Protein AF-A0A538IGM6-F1 (afdb_monomer_lite)

Foldseek 3Di:
DPPPVVLVVQQADAPPLLVVLLVVLQVLLVVLLVCLQVPDFDDQLAPFAADALQNLLQQLLCQLLPFDQAAPDVRTATLTLLLLSLLCCQNRYTSVSSLSSNLNNNVVNCVVVCPPSVRYVSVVSNCNRLSSSLSSQLNCQLVVPDDRPDDLVVSLVSSLVSQLSSQLSSLVSVLVSVCSRVVDRPPPCSVVSSVVNSVSSSVSNVLSSVQSVCSRPPNVCNVVVCVVVVVCVVVVVVVRVVVVVVVVVVVVVVVVVVVPPDDDPQVVVQVVQVVVCVVVVHQKGKDWADDPDPPDAIFIWIDHPVHTDTRDGDPPDDVVVVVD

Sequence (324 aa):
MRPLGAAVREAVHGPRRVWVFNGALALTCSLVWAFDIGTFGSPTFVHGPHLQWWALAAAFYIAEVFVVHLQFRKEAHSLSLTELGLTFGLLLAAPAGLLIGQLAGTLVALVVNRRRSQRQLVKLAFNVAELPLCSGIALLIFRSLAAPGDSPPHIWALVLFACAVAHVVGIMLVSAVIAIAEERFHAPQLLRTLVTSTVGALATASLGLAVVELLEIRPAAVILLVVPVVACAFFFRGYMEQREQREHVEFLYESMRATQGVPEFGLAVGQLLVAARRLLRAEYAEILLLPASDDDGPLRSVSGAEGELLMHPEERFAPEEAAA

Secondary structure (DSSP, 8-state):
---HHHHHHHHH-S-HHHHHHHHHHHHHHHHHHHHHHHH-----SSSSPPPPHHHHHHHHHHHHHT-EEEE-SSSEEEE-SHHHHHHHHHHHS-HHHHHHHHHHHHHHHHHHTTTSSTT-HHHHHHHHHHHHHHHHHHHHHHHHH--TT--HHHHHHHHHHHHHHHHHHHHHHHHHHHHHHHS----TTHHHHHHHHHHHHHHHHHHHHHHHHHHHH-GGGHHHHHHHHHHHHHHHHHHHHHHHHHHHHHHHHHHHHHHHS---HHHHHHHHHHHHHHHHT-S-EEEEE--SSTTS--EEEEESSS-EEEEEE-TT--GGGGG-

Structure (mmCIF, N/CA/C/O backbone):
data_AF-A0A538IGM6-F1
#
_entry.id   AF-A0A538IGM6-F1
#
loop_
_atom_site.group_PDB
_atom_site.id
_atom_site.type_symbol
_atom_site.label_atom_id
_atom_site.label_alt_id
_atom_site.label_comp_id
_atom_site.label_asym_id
_atom_site.label_entity_id
_atom_site.label_seq_id
_atom_site.pdbx_PDB_ins_code
_atom_site.Cartn_x
_atom_site.Cartn_y
_atom_site.Cartn_z
_atom_site.occupancy
_atom_site.B_iso_or_equiv
_atom_site.auth_seq_id
_atom_site.auth_comp_id
_atom_site.auth_asym_id
_atom_site.auth_atom_id
_atom_site.pdbx_PDB_model_num
ATOM 1 N N . MET A 1 1 ? -37.680 -4.802 3.243 1.00 45.09 1 MET A N 1
ATOM 2 C CA . MET A 1 1 ? -36.678 -4.229 2.317 1.00 45.09 1 MET A CA 1
ATOM 3 C C . MET A 1 1 ? -36.415 -2.788 2.738 1.00 45.09 1 MET A C 1
ATOM 5 O O . MET A 1 1 ? -37.326 -1.980 2.643 1.00 45.09 1 MET A O 1
ATOM 9 N N . ARG A 1 2 ? -35.237 -2.468 3.299 1.00 43.59 2 ARG A N 1
ATOM 10 C CA . ARG A 1 2 ? -34.878 -1.066 3.595 1.00 43.59 2 ARG A CA 1
ATOM 11 C C . ARG A 1 2 ? -34.728 -0.320 2.259 1.00 43.59 2 ARG A C 1
ATOM 13 O O . ARG A 1 2 ? -34.115 -0.891 1.357 1.00 43.59 2 ARG A O 1
ATOM 20 N N . PRO A 1 3 ? -35.267 0.901 2.097 1.00 47.47 3 PRO A N 1
ATOM 21 C CA . PRO A 1 3 ? -35.124 1.636 0.847 1.00 47.47 3 PRO A CA 1
ATOM 22 C C . PRO A 1 3 ? -33.633 1.876 0.586 1.00 47.47 3 PRO A C 1
ATOM 24 O O . PRO A 1 3 ? -32.924 2.365 1.466 1.00 47.47 3 PRO A O 1
ATOM 27 N N . LEU A 1 4 ? -33.159 1.521 -0.613 1.00 50.12 4 LEU A N 1
ATOM 28 C CA . LEU A 1 4 ? -31.758 1.654 -1.048 1.00 50.12 4 LEU A CA 1
ATOM 29 C C . LEU A 1 4 ? -31.161 3.037 -0.714 1.00 50.12 4 LEU A C 1
ATOM 31 O O . LEU A 1 4 ? -29.995 3.129 -0.345 1.00 50.12 4 LEU A O 1
ATOM 35 N N . GLY A 1 5 ? -31.975 4.099 -0.730 1.00 45.62 5 GLY A N 1
ATOM 36 C CA . GLY A 1 5 ? -31.557 5.455 -0.360 1.00 45.62 5 GLY A CA 1
ATOM 37 C C . GLY A 1 5 ? -31.171 5.656 1.114 1.00 45.62 5 GLY A C 1
ATOM 38 O O . GLY A 1 5 ? -30.294 6.467 1.397 1.00 45.62 5 GLY A O 1
ATOM 39 N N . ALA A 1 6 ? -31.760 4.918 2.062 1.00 47.09 6 ALA A N 1
ATOM 40 C CA . ALA A 1 6 ? -31.415 5.032 3.485 1.00 47.09 6 ALA A CA 1
ATOM 41 C C . ALA A 1 6 ? -30.076 4.348 3.805 1.00 47.09 6 ALA A C 1
ATOM 43 O O . ALA A 1 6 ? -29.269 4.898 4.548 1.00 47.09 6 ALA A O 1
ATOM 44 N N . ALA A 1 7 ? -29.809 3.200 3.174 1.00 48.22 7 ALA A N 1
ATOM 45 C CA . ALA A 1 7 ? -28.534 2.492 3.298 1.00 48.22 7 ALA A CA 1
ATOM 46 C C . ALA A 1 7 ? -27.374 3.275 2.657 1.00 48.22 7 ALA A C 1
ATOM 48 O O . ALA A 1 7 ? -26.271 3.291 3.195 1.00 48.22 7 ALA A O 1
ATOM 49 N N . VAL A 1 8 ? -27.631 3.971 1.541 1.00 49.72 8 VAL A N 1
ATOM 50 C CA . VAL A 1 8 ? -26.653 4.877 0.919 1.00 49.72 8 VAL A CA 1
ATOM 51 C C . VAL A 1 8 ? -26.402 6.103 1.800 1.00 49.72 8 VAL A C 1
ATOM 53 O O . VAL A 1 8 ? -25.247 6.461 2.000 1.00 49.72 8 VAL A O 1
ATOM 56 N N . ARG A 1 9 ? -27.437 6.718 2.393 1.00 50.53 9 ARG A N 1
ATOM 57 C CA . ARG A 1 9 ? -27.251 7.851 3.321 1.00 50.53 9 ARG A CA 1
ATOM 58 C C . ARG A 1 9 ? -26.458 7.451 4.569 1.00 50.53 9 ARG A C 1
ATOM 60 O O . ARG A 1 9 ? -25.499 8.144 4.887 1.00 50.53 9 ARG A O 1
ATOM 67 N N . GLU A 1 10 ? -26.770 6.318 5.210 1.00 50.34 10 GLU A N 1
ATOM 68 C CA . GLU A 1 10 ? -25.966 5.752 6.315 1.00 50.34 10 GLU A CA 1
ATOM 69 C C . GLU A 1 10 ? -24.509 5.498 5.901 1.00 50.34 10 GLU A C 1
ATOM 71 O O . GLU A 1 10 ? -23.599 5.799 6.667 1.00 50.34 10 GLU A O 1
ATOM 76 N N . ALA A 1 11 ? -24.269 5.008 4.680 1.00 52.59 11 ALA A N 1
ATOM 77 C CA . ALA A 1 11 ? -22.921 4.723 4.192 1.00 52.59 11 ALA A CA 1
ATOM 78 C C . ALA A 1 11 ? -22.080 5.978 3.879 1.00 52.59 11 ALA A C 1
ATOM 80 O O . ALA A 1 11 ? -20.848 5.899 3.855 1.00 52.59 11 ALA A O 1
ATOM 81 N N . VAL A 1 12 ? -22.734 7.120 3.631 1.00 57.44 12 VAL A N 1
ATOM 82 C CA . VAL A 1 12 ? -22.117 8.434 3.358 1.00 57.44 12 VAL A CA 1
ATOM 83 C C . VAL A 1 12 ? -21.873 9.244 4.642 1.00 57.44 12 VAL A C 1
ATOM 85 O O . VAL A 1 12 ? -21.091 10.199 4.614 1.00 57.44 12 VAL A O 1
ATOM 88 N N . HIS A 1 13 ? -22.486 8.873 5.775 1.00 56.62 13 HIS A N 1
ATOM 89 C CA . HIS A 1 13 ? -22.352 9.582 7.052 1.00 56.62 13 HIS A CA 1
ATOM 90 C C . HIS A 1 13 ? -20.937 9.444 7.650 1.00 56.62 13 HIS A C 1
ATOM 92 O O . HIS A 1 13 ? -20.673 8.635 8.533 1.00 56.62 13 HIS A O 1
ATOM 98 N N . GLY A 1 14 ? -20.022 10.285 7.171 1.00 64.19 14 GLY A N 1
ATOM 99 C CA . GLY A 1 14 ? -18.800 10.690 7.859 1.00 64.19 14 GLY A CA 1
ATOM 100 C C . GLY A 1 14 ? -18.839 12.190 8.154 1.00 64.19 14 GLY A C 1
ATOM 101 O O . GLY A 1 14 ? -19.530 12.931 7.444 1.00 64.19 14 GLY A O 1
ATOM 102 N N . PRO A 1 15 ? -18.108 12.675 9.173 1.00 78.12 15 PRO A N 1
ATOM 103 C CA . PRO A 1 15 ? -17.983 14.105 9.430 1.00 78.12 15 PRO A CA 1
ATOM 104 C C . PRO A 1 15 ? 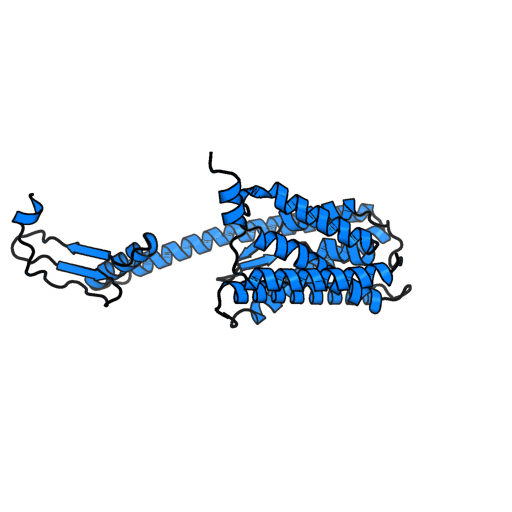-17.525 14.843 8.165 1.00 78.12 15 PRO A C 1
ATOM 106 O O . PRO A 1 15 ? -16.622 14.380 7.466 1.00 78.12 15 PRO A O 1
ATOM 109 N N . ARG A 1 16 ? -18.095 16.023 7.874 1.00 85.56 16 ARG A N 1
ATOM 110 C CA . ARG A 1 16 ? -17.722 16.844 6.698 1.00 85.56 16 ARG A CA 1
ATOM 111 C C . ARG A 1 16 ? -16.206 17.072 6.598 1.00 85.56 16 ARG A C 1
ATOM 113 O O . ARG A 1 16 ? -15.668 17.125 5.498 1.00 85.56 16 ARG A O 1
ATOM 120 N N . ARG A 1 17 ? -15.518 17.164 7.741 1.00 86.75 17 ARG A N 1
ATOM 121 C CA . ARG A 1 17 ? -14.057 17.315 7.831 1.00 86.75 17 ARG A CA 1
ATOM 122 C C . ARG A 1 17 ? -13.297 16.136 7.216 1.00 86.75 17 ARG A C 1
ATOM 124 O O . ARG A 1 17 ? -12.331 16.364 6.499 1.00 86.75 17 ARG A O 1
ATOM 131 N N . VAL A 1 18 ? -13.768 14.904 7.422 1.00 87.75 18 VAL A N 1
ATOM 132 C CA . VAL A 1 18 ? -13.151 13.695 6.850 1.00 87.75 18 VAL A CA 1
ATOM 133 C C . VAL A 1 18 ? -13.306 13.680 5.328 1.00 87.75 18 VAL A C 1
ATOM 135 O O . VAL A 1 18 ? -12.367 13.353 4.614 1.00 87.75 18 VAL A O 1
ATOM 138 N N . TRP A 1 19 ? -14.455 14.118 4.807 1.00 90.12 19 TRP A N 1
ATOM 139 C CA . TRP A 1 19 ? -14.652 14.254 3.360 1.00 90.12 19 TRP A CA 1
ATOM 140 C C . TRP A 1 19 ? -13.753 15.322 2.729 1.00 90.12 19 TRP A C 1
ATOM 142 O O . TRP A 1 19 ? -13.202 15.088 1.658 1.00 90.12 19 TRP A O 1
ATOM 152 N N . VAL A 1 20 ? -13.574 16.472 3.389 1.00 92.44 20 VAL A N 1
ATOM 153 C CA . VAL A 1 20 ? -12.635 17.512 2.931 1.00 92.44 20 VAL A CA 1
ATOM 154 C C . VAL A 1 20 ? -11.202 16.980 2.929 1.00 92.44 20 VAL A C 1
ATOM 156 O O . VAL A 1 20 ? -10.488 17.173 1.948 1.00 92.44 20 VAL A O 1
ATOM 159 N N . PHE A 1 21 ? -10.805 16.266 3.985 1.00 92.62 21 PHE A N 1
ATOM 160 C CA . PHE A 1 21 ? -9.494 15.628 4.070 1.00 92.62 21 PHE A CA 1
ATOM 161 C C . PHE A 1 21 ? -9.284 14.602 2.947 1.00 92.62 21 PHE A C 1
ATOM 163 O O . PHE A 1 21 ? -8.298 14.693 2.224 1.00 92.62 21 PHE A O 1
ATOM 170 N N . ASN A 1 22 ? -10.243 13.699 2.719 1.00 92.88 22 ASN A N 1
ATOM 171 C CA . ASN A 1 22 ? -10.188 12.732 1.619 1.00 92.88 22 ASN A CA 1
ATOM 172 C C . ASN A 1 22 ? -10.143 13.416 0.243 1.00 92.88 22 ASN A C 1
ATOM 174 O O . ASN A 1 22 ? -9.446 12.946 -0.651 1.00 92.88 22 ASN A O 1
ATOM 178 N N . GLY A 1 23 ? -10.864 14.528 0.064 1.00 94.56 23 GLY A N 1
ATOM 179 C CA . GLY A 1 23 ? -10.833 15.313 -1.171 1.00 94.56 23 GLY A CA 1
ATOM 180 C C . GLY A 1 23 ? -9.463 15.945 -1.428 1.00 94.56 23 GLY A C 1
ATOM 181 O O . GLY A 1 23 ? -8.940 15.842 -2.536 1.00 94.56 23 GLY A O 1
ATOM 182 N N . ALA A 1 24 ? -8.852 16.538 -0.400 1.00 95.69 24 ALA A N 1
ATOM 183 C CA . ALA A 1 24 ? -7.487 17.055 -0.481 1.00 95.69 24 ALA A CA 1
ATOM 184 C C . ALA A 1 24 ? -6.477 15.930 -0.758 1.00 95.69 24 ALA A C 1
ATOM 186 O O . ALA A 1 24 ? -5.591 16.087 -1.593 1.00 95.69 24 ALA A O 1
ATOM 187 N N . LEU A 1 25 ? -6.654 14.773 -0.117 1.00 96.12 25 LEU A N 1
ATOM 188 C CA . LEU A 1 25 ? -5.812 13.598 -0.316 1.00 96.12 25 LEU A CA 1
ATOM 189 C C . LEU A 1 25 ? -5.886 13.077 -1.755 1.00 96.12 25 LEU A C 1
ATOM 191 O O . LEU A 1 25 ? -4.855 12.837 -2.378 1.00 96.12 25 LEU A O 1
ATOM 195 N N . ALA A 1 26 ? -7.097 12.960 -2.302 1.00 96.31 26 ALA A N 1
ATOM 196 C CA . ALA A 1 26 ? -7.329 12.537 -3.679 1.00 96.31 26 ALA A CA 1
ATOM 197 C C . ALA A 1 26 ? -6.754 13.535 -4.696 1.00 96.31 26 ALA A C 1
ATOM 199 O O . ALA A 1 26 ? -6.210 13.121 -5.722 1.00 96.31 26 ALA A O 1
ATOM 200 N N . LEU A 1 27 ? -6.825 14.840 -4.408 1.00 97.62 27 LEU A N 1
ATOM 201 C CA . LEU A 1 27 ? -6.203 15.868 -5.242 1.00 97.62 27 LEU A CA 1
ATOM 202 C C . LEU A 1 27 ? -4.677 15.724 -5.248 1.00 97.62 27 LEU A C 1
ATOM 204 O O . LEU A 1 27 ? -4.085 15.655 -6.321 1.00 97.62 27 LEU A O 1
ATOM 208 N N . THR A 1 28 ? -4.046 15.613 -4.076 1.00 97.62 28 THR A N 1
ATOM 209 C CA . THR A 1 28 ? -2.594 15.401 -3.964 1.00 97.62 28 THR A CA 1
ATOM 210 C C . THR A 1 28 ? -2.168 14.118 -4.672 1.00 97.62 28 THR A C 1
ATOM 212 O O . THR A 1 28 ? -1.218 14.137 -5.447 1.00 97.62 28 THR A O 1
ATOM 215 N N . CYS A 1 29 ? -2.910 13.026 -4.472 1.00 97.50 29 CYS A N 1
ATOM 216 C CA . CYS A 1 29 ? -2.702 11.757 -5.167 1.00 97.50 29 CYS A CA 1
ATOM 217 C C . CYS A 1 29 ? -2.714 11.944 -6.690 1.00 97.50 29 CYS A C 1
ATOM 219 O O . CYS A 1 29 ? -1.786 11.525 -7.378 1.00 97.50 29 CYS A O 1
ATOM 221 N N . SER A 1 30 ? -3.728 12.642 -7.207 1.00 97.31 30 SER A N 1
ATOM 222 C CA . SER A 1 30 ? -3.876 12.900 -8.642 1.00 97.31 30 SER A CA 1
ATOM 223 C C . SER A 1 30 ? -2.733 13.749 -9.198 1.00 97.31 30 SER A C 1
ATOM 225 O O . SER A 1 30 ? -2.254 13.473 -10.293 1.00 97.31 30 SER A O 1
ATOM 227 N N . LEU A 1 31 ? -2.275 14.760 -8.452 1.00 97.75 31 LEU A N 1
ATOM 228 C CA . LEU A 1 31 ? -1.152 15.614 -8.852 1.00 97.75 31 LEU A CA 1
ATOM 229 C C . LEU A 1 31 ? 0.169 14.839 -8.899 1.00 97.75 31 LEU A C 1
ATOM 231 O O . LEU A 1 31 ? 0.903 14.966 -9.877 1.00 97.75 31 LEU A O 1
ATOM 235 N N . VAL A 1 32 ? 0.448 14.016 -7.882 1.00 97.69 32 VAL A N 1
ATOM 236 C CA . VAL A 1 32 ? 1.647 13.161 -7.840 1.00 97.69 32 VAL A CA 1
ATOM 237 C C . VAL A 1 32 ? 1.642 12.190 -9.017 1.00 97.69 32 VAL A C 1
ATOM 239 O O . VAL A 1 32 ? 2.605 12.147 -9.773 1.00 97.69 32 VAL A O 1
ATOM 242 N N . TRP A 1 33 ? 0.533 11.489 -9.256 1.00 97.25 33 TRP A N 1
ATOM 243 C CA . TRP A 1 33 ? 0.451 10.543 -10.370 1.00 97.25 33 TRP A CA 1
ATOM 244 C C . TRP A 1 33 ? 0.476 11.208 -11.745 1.00 97.25 33 TRP A C 1
ATOM 246 O O . TRP A 1 33 ? 1.063 10.654 -12.673 1.00 97.25 33 TRP A O 1
ATOM 256 N N . ALA A 1 34 ? -0.120 12.392 -11.899 1.00 96.81 34 ALA A N 1
ATOM 257 C CA . ALA A 1 34 ? -0.009 13.159 -13.136 1.00 96.81 34 ALA A CA 1
ATOM 258 C C . ALA A 1 34 ? 1.451 13.544 -13.420 1.00 96.81 34 ALA A C 1
ATOM 260 O O . ALA A 1 34 ? 1.901 13.428 -14.560 1.00 96.81 34 ALA A O 1
ATOM 261 N N . PHE A 1 35 ? 2.196 13.949 -12.386 1.00 97.00 35 PHE A N 1
ATOM 262 C CA . PHE A 1 35 ? 3.626 14.216 -12.496 1.00 97.00 35 PHE A CA 1
ATOM 263 C C . PHE A 1 35 ? 4.415 12.945 -12.826 1.00 97.00 35 PHE A C 1
ATOM 265 O O . PHE A 1 35 ? 5.182 12.953 -13.786 1.00 97.00 35 PHE A O 1
ATOM 272 N N . ASP A 1 36 ? 4.202 11.849 -12.096 1.00 94.75 36 ASP A N 1
ATOM 273 C CA . ASP A 1 36 ? 4.943 10.601 -12.289 1.00 94.75 36 ASP A CA 1
ATOM 274 C C . ASP A 1 36 ? 4.727 10.009 -13.684 1.00 94.75 36 ASP A C 1
ATOM 276 O O . ASP A 1 36 ? 5.685 9.607 -14.338 1.00 94.75 36 ASP A O 1
ATOM 280 N N . ILE A 1 37 ? 3.481 9.990 -14.169 1.00 94.25 37 ILE A N 1
ATOM 281 C CA . ILE A 1 37 ? 3.140 9.477 -15.505 1.00 94.25 37 ILE A CA 1
ATOM 282 C C . ILE A 1 37 ? 3.660 10.409 -16.608 1.00 94.25 37 ILE A C 1
ATOM 284 O O . ILE A 1 37 ? 4.060 9.934 -17.668 1.00 94.25 37 ILE A O 1
ATOM 288 N N . GLY A 1 38 ? 3.647 11.726 -16.379 1.00 93.38 38 GLY A N 1
ATOM 289 C CA . GLY A 1 38 ? 4.144 12.709 -17.343 1.00 93.38 38 GLY A CA 1
ATOM 290 C C . GLY A 1 38 ? 5.671 12.792 -17.413 1.00 93.38 38 GLY A C 1
ATOM 291 O O . GLY A 1 38 ? 6.212 13.133 -18.463 1.00 93.38 38 GLY A O 1
ATOM 292 N N . THR A 1 39 ? 6.360 12.477 -16.314 1.00 93.62 39 THR A N 1
ATOM 293 C CA . THR A 1 39 ? 7.813 12.657 -16.171 1.00 93.62 39 THR A CA 1
ATOM 294 C C . THR A 1 39 ? 8.577 11.354 -16.367 1.00 93.62 39 THR A C 1
ATOM 296 O O . THR A 1 39 ? 9.627 11.344 -17.012 1.00 93.62 39 THR A O 1
ATOM 299 N N . PHE A 1 40 ? 8.074 10.242 -15.826 1.00 89.81 40 PHE A N 1
ATOM 300 C CA . PHE A 1 40 ? 8.782 8.968 -15.825 1.00 89.81 40 PHE A CA 1
ATOM 301 C C . PHE A 1 40 ? 8.199 8.003 -16.860 1.00 89.81 40 PHE A C 1
ATOM 303 O O . PHE A 1 40 ? 7.008 7.702 -16.882 1.00 89.81 40 PHE A O 1
ATOM 310 N N . GLY A 1 41 ? 9.072 7.482 -17.724 1.00 81.00 41 GLY A N 1
ATOM 311 C CA . GLY A 1 41 ? 8.730 6.427 -18.678 1.00 81.00 41 GLY A CA 1
ATOM 312 C C . GLY A 1 41 ? 8.769 5.031 -18.048 1.00 81.00 41 GLY A C 1
ATOM 313 O O . GLY A 1 41 ? 8.507 4.842 -16.862 1.00 81.00 41 GLY A O 1
ATOM 314 N N . SER A 1 42 ? 9.184 4.036 -18.835 1.00 72.44 42 SER A N 1
ATOM 315 C CA . SER A 1 42 ? 9.477 2.680 -18.341 1.00 72.44 42 SER A CA 1
ATOM 316 C C . SER A 1 42 ? 10.989 2.399 -18.295 1.00 72.44 42 SER A C 1
ATOM 318 O O . SER A 1 42 ? 11.466 1.615 -19.113 1.00 72.44 42 SER A O 1
ATOM 320 N N . PRO A 1 43 ? 11.776 3.028 -17.395 1.00 66.81 43 PRO A N 1
ATOM 321 C CA . PRO A 1 43 ? 13.170 2.639 -17.212 1.00 66.81 43 PRO A CA 1
ATOM 322 C C . PRO A 1 43 ? 13.279 1.174 -16.783 1.00 66.81 43 PRO A C 1
ATOM 324 O O . PRO A 1 43 ? 12.625 0.760 -15.821 1.00 66.81 43 PRO A O 1
ATOM 327 N N . THR A 1 44 ? 14.130 0.424 -17.479 1.00 70.06 44 THR A N 1
ATOM 328 C CA . THR A 1 44 ? 14.597 -0.914 -17.105 1.00 70.06 44 THR A CA 1
ATOM 329 C C . THR A 1 44 ? 15.742 -0.782 -16.106 1.00 70.06 44 THR A C 1
ATOM 331 O O . THR A 1 44 ? 16.887 -0.569 -16.498 1.00 70.06 44 THR A O 1
ATOM 334 N N . PHE A 1 45 ? 15.431 -0.877 -14.813 1.00 75.25 45 PHE A N 1
ATOM 335 C CA . PHE A 1 45 ? 16.448 -0.997 -13.755 1.00 75.25 45 PHE A CA 1
ATOM 336 C C . PHE A 1 45 ? 16.947 -2.436 -13.582 1.00 75.25 45 PHE A C 1
ATOM 338 O O . PHE A 1 45 ? 17.984 -2.665 -12.974 1.00 75.25 45 PHE A O 1
ATOM 345 N N . VAL A 1 46 ? 16.178 -3.384 -14.111 1.00 73.38 46 VAL A N 1
ATOM 346 C CA . VAL A 1 46 ? 16.304 -4.827 -13.936 1.00 73.38 46 VAL A CA 1
ATOM 347 C C . VAL A 1 46 ? 16.082 -5.449 -15.323 1.00 73.38 46 VAL A C 1
ATOM 349 O O . VAL A 1 46 ? 15.203 -4.997 -16.060 1.00 73.38 46 VAL A O 1
ATOM 352 N N . HIS A 1 47 ? 16.862 -6.462 -15.701 1.00 69.75 47 HIS A N 1
ATOM 353 C CA . HIS A 1 47 ? 16.754 -7.186 -16.983 1.00 69.75 47 HIS A CA 1
ATOM 354 C C . HIS A 1 47 ? 15.615 -8.223 -16.995 1.00 69.75 47 HIS A C 1
ATOM 356 O O . HIS A 1 47 ? 15.411 -8.933 -17.982 1.00 69.75 47 HIS A O 1
ATOM 362 N N . GLY A 1 48 ? 14.898 -8.342 -15.878 1.00 67.44 48 GLY A N 1
ATOM 363 C CA . GLY A 1 48 ? 13.779 -9.252 -15.687 1.00 67.44 48 GLY A CA 1
ATOM 364 C C . GLY A 1 48 ? 12.524 -8.886 -16.494 1.00 67.44 48 GLY A C 1
ATOM 365 O O . GLY A 1 48 ? 12.484 -7.896 -17.226 1.00 67.44 48 GLY A O 1
ATOM 366 N N . PRO A 1 49 ? 11.458 -9.696 -16.374 1.00 73.06 49 PRO A N 1
ATOM 367 C CA . PRO A 1 49 ? 10.221 -9.463 -17.104 1.00 73.06 49 PRO A CA 1
ATOM 368 C C . PRO A 1 49 ? 9.526 -8.185 -16.623 1.00 73.06 49 PRO A C 1
ATOM 370 O O . PRO A 1 49 ? 9.340 -7.973 -15.424 1.00 73.06 49 PRO A O 1
ATOM 373 N N . HIS A 1 50 ? 9.052 -7.376 -17.569 1.00 83.75 50 HIS A N 1
ATOM 374 C CA . HIS A 1 50 ? 8.148 -6.273 -17.262 1.00 83.75 50 HIS A CA 1
ATOM 375 C C . HIS A 1 50 ? 6.817 -6.812 -16.733 1.00 83.75 50 HIS A C 1
ATOM 377 O O . HIS A 1 50 ? 6.108 -7.551 -17.428 1.00 83.75 50 HIS A O 1
ATOM 383 N N . LEU A 1 51 ? 6.457 -6.420 -15.511 1.00 86.12 51 LEU A N 1
ATOM 384 C CA . LEU A 1 51 ? 5.191 -6.814 -14.913 1.00 86.12 51 LEU A CA 1
ATOM 385 C C . LEU A 1 51 ? 4.043 -6.030 -15.544 1.00 86.12 51 LEU A C 1
ATOM 387 O O . LEU A 1 51 ? 4.011 -4.799 -15.545 1.00 86.12 51 LEU A O 1
ATOM 391 N N . GLN A 1 52 ? 3.058 -6.769 -16.041 1.00 92.06 52 GLN A N 1
ATOM 392 C CA . GLN A 1 52 ? 1.798 -6.196 -16.491 1.00 92.06 52 GLN A CA 1
ATOM 393 C C . GLN A 1 52 ? 0.930 -5.804 -15.288 1.00 92.06 52 GLN A C 1
ATOM 395 O O . GLN A 1 52 ? 1.012 -6.407 -14.215 1.00 92.06 52 GLN A O 1
ATOM 400 N N . TRP A 1 53 ? 0.042 -4.827 -15.483 1.00 93.81 53 TRP A N 1
ATOM 401 C CA . TRP A 1 53 ? -0.817 -4.284 -14.422 1.00 93.81 53 TRP A CA 1
ATOM 402 C C . TRP A 1 53 ? -1.659 -5.355 -13.707 1.00 93.81 53 TRP A C 1
ATOM 404 O O . TRP A 1 53 ? -1.912 -5.239 -12.513 1.00 93.81 53 TRP A O 1
ATOM 414 N N . TRP A 1 54 ? -2.063 -6.427 -14.398 1.00 95.06 54 TRP A N 1
ATOM 415 C CA . TRP A 1 54 ? -2.867 -7.504 -13.809 1.00 95.06 54 TRP A CA 1
ATOM 416 C C . TRP A 1 54 ? -2.073 -8.373 -12.824 1.00 95.06 54 TRP A C 1
ATOM 418 O O . TRP A 1 54 ? -2.637 -8.854 -11.843 1.00 95.06 54 TRP A O 1
ATOM 428 N N . ALA A 1 55 ? -0.763 -8.540 -13.033 1.00 92.69 55 ALA A N 1
ATOM 429 C CA . ALA A 1 55 ? 0.100 -9.260 -12.098 1.00 92.69 55 ALA A CA 1
ATOM 430 C C . ALA A 1 55 ? 0.296 -8.447 -10.810 1.00 92.69 55 ALA A C 1
ATOM 432 O O . ALA A 1 55 ? 0.209 -8.993 -9.710 1.00 92.69 55 ALA A O 1
ATOM 433 N N . LEU A 1 56 ? 0.461 -7.126 -10.941 1.00 93.00 56 LEU A N 1
ATOM 434 C CA . LEU A 1 56 ? 0.466 -6.209 -9.797 1.00 93.00 56 LEU A CA 1
ATOM 435 C C . LEU A 1 56 ? -0.888 -6.200 -9.090 1.00 93.00 56 LEU A C 1
ATOM 437 O O . LEU A 1 56 ? -0.923 -6.244 -7.867 1.00 93.00 56 LEU A O 1
ATOM 441 N N . ALA A 1 57 ? -1.999 -6.218 -9.831 1.00 94.25 57 ALA A N 1
ATOM 442 C CA . ALA A 1 57 ? -3.329 -6.317 -9.237 1.00 94.25 57 ALA A CA 1
ATOM 443 C C . ALA A 1 57 ? -3.488 -7.581 -8.390 1.00 94.25 57 ALA A C 1
ATOM 445 O O . ALA A 1 57 ? -4.018 -7.503 -7.285 1.00 94.25 57 ALA A O 1
ATOM 446 N N . ALA A 1 58 ? -2.981 -8.726 -8.855 1.00 92.19 58 ALA A N 1
ATOM 447 C CA . ALA A 1 58 ? -2.956 -9.948 -8.059 1.00 92.19 58 ALA A CA 1
ATOM 448 C C . ALA A 1 58 ? -2.071 -9.802 -6.808 1.00 92.19 58 ALA A C 1
ATOM 450 O O . ALA A 1 58 ? -2.493 -10.199 -5.723 1.00 92.19 58 ALA A O 1
ATOM 451 N N . ALA A 1 59 ? -0.886 -9.193 -6.929 1.00 90.06 59 ALA A N 1
ATOM 452 C CA . ALA A 1 59 ? 0.008 -8.952 -5.796 1.00 90.06 59 ALA A CA 1
ATOM 453 C C . ALA A 1 59 ? -0.630 -8.039 -4.734 1.00 90.06 59 ALA A C 1
ATOM 455 O O . ALA A 1 59 ? -0.640 -8.394 -3.557 1.00 90.06 59 ALA A O 1
ATOM 456 N N . PHE A 1 60 ? -1.228 -6.914 -5.139 1.00 91.00 60 PHE A N 1
ATOM 457 C CA . PHE A 1 60 ? -1.935 -6.004 -4.232 1.00 91.00 60 PHE A CA 1
ATOM 458 C C . PHE A 1 60 ? -3.210 -6.626 -3.658 1.00 91.00 60 PHE A C 1
ATOM 460 O O . PHE A 1 60 ? -3.500 -6.433 -2.483 1.00 91.00 60 PHE A O 1
ATOM 467 N N . TYR A 1 61 ? -3.943 -7.426 -4.435 1.00 89.50 61 TYR A N 1
ATOM 468 C CA . TYR A 1 61 ? -5.090 -8.178 -3.925 1.00 89.50 61 TYR A CA 1
ATOM 469 C C . TYR A 1 61 ? -4.676 -9.156 -2.819 1.00 89.50 61 TYR A C 1
ATOM 471 O O . TYR A 1 61 ? -5.285 -9.177 -1.752 1.00 89.50 61 TYR A O 1
ATOM 479 N N . ILE A 1 62 ? -3.628 -9.955 -3.055 1.00 84.69 62 ILE A N 1
ATOM 480 C CA . ILE A 1 62 ? -3.077 -10.871 -2.049 1.00 84.69 62 ILE A CA 1
ATOM 481 C C . ILE A 1 62 ? -2.616 -10.062 -0.838 1.00 84.69 62 ILE A C 1
ATOM 483 O O . ILE A 1 62 ? -2.955 -10.421 0.287 1.00 84.69 62 ILE A O 1
ATOM 487 N N . ALA A 1 63 ? -1.913 -8.950 -1.053 1.00 82.12 63 ALA A N 1
ATOM 488 C CA . ALA A 1 63 ? -1.447 -8.115 0.039 1.00 82.12 63 ALA A CA 1
ATOM 489 C C . ALA A 1 63 ? -2.591 -7.619 0.931 1.00 82.12 63 ALA A C 1
ATOM 491 O O . ALA A 1 63 ? -2.493 -7.722 2.150 1.00 82.12 63 ALA A O 1
ATOM 492 N N . GLU A 1 64 ? -3.695 -7.187 0.321 1.00 80.00 64 GLU A N 1
ATOM 493 C CA . GLU A 1 64 ? -4.859 -6.644 1.019 1.00 80.00 64 GLU A CA 1
ATOM 494 C C . GLU A 1 64 ? -5.716 -7.732 1.696 1.00 80.00 64 GLU A C 1
ATOM 496 O O . GLU A 1 64 ? -6.295 -7.521 2.763 1.00 80.00 64 GLU A O 1
ATOM 501 N N . VAL A 1 65 ? -5.794 -8.934 1.115 1.00 75.94 65 VAL A N 1
ATOM 502 C CA . VAL A 1 65 ? -6.530 -10.068 1.705 1.00 75.94 65 VAL A CA 1
ATOM 503 C C . VAL A 1 65 ? -5.758 -10.708 2.857 1.00 75.94 65 VAL A C 1
ATOM 505 O O . VAL A 1 65 ? -6.367 -11.140 3.838 1.00 75.94 65 VAL A O 1
ATOM 508 N N . PHE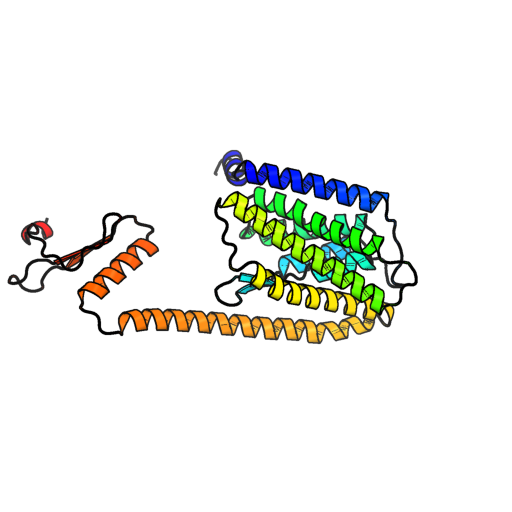 A 1 66 ? -4.430 -10.767 2.757 1.00 67.44 66 PHE A N 1
ATOM 509 C CA . PHE A 1 66 ? -3.556 -11.367 3.761 1.00 67.44 66 PHE A CA 1
ATOM 510 C C . PHE A 1 66 ? -3.013 -10.350 4.778 1.00 67.44 66 PHE A C 1
ATOM 512 O O . PHE A 1 66 ? -2.050 -10.673 5.472 1.00 67.44 66 PHE A O 1
ATOM 519 N N . VAL A 1 67 ? -3.636 -9.170 4.931 1.00 64.25 67 VAL A N 1
ATOM 520 C CA . VAL A 1 67 ? -3.287 -8.219 6.003 1.00 64.25 67 VAL A CA 1
ATOM 521 C C . VAL A 1 67 ? -3.489 -8.886 7.359 1.00 64.25 67 VAL A C 1
ATOM 523 O O . VAL A 1 67 ? -4.611 -9.026 7.869 1.00 64.25 67 VAL A O 1
ATOM 526 N N . VAL A 1 68 ? -2.378 -9.284 7.970 1.00 54.41 68 VAL A N 1
ATOM 527 C CA . VAL A 1 68 ? -2.379 -9.819 9.322 1.00 54.41 68 VAL A CA 1
ATOM 528 C C . VAL A 1 68 ? -2.391 -8.621 10.261 1.00 54.41 68 VAL A C 1
ATOM 530 O O . VAL A 1 68 ? -1.389 -7.932 10.450 1.00 54.41 68 VAL A O 1
ATOM 533 N N . HIS A 1 69 ? -3.563 -8.344 10.830 1.00 49.69 69 HIS A N 1
ATOM 534 C CA . HIS A 1 69 ? -3.703 -7.383 11.916 1.00 49.69 69 HIS A CA 1
ATOM 535 C C . HIS A 1 69 ? -3.093 -8.034 13.153 1.00 49.69 69 HIS A C 1
ATOM 537 O O . HIS A 1 69 ? -3.755 -8.813 13.833 1.00 49.69 69 HIS A O 1
ATOM 543 N N . LEU A 1 70 ? -1.814 -7.789 13.409 1.00 45.06 70 LEU A N 1
ATOM 544 C CA . LEU A 1 70 ? -1.193 -8.273 14.632 1.00 45.06 70 LEU A CA 1
ATOM 545 C C . LEU A 1 70 ? -1.678 -7.396 15.764 1.00 45.06 70 LEU A C 1
ATOM 547 O O . LEU A 1 70 ? -1.883 -6.202 15.592 1.00 45.06 70 LEU A O 1
ATOM 551 N N . GLN A 1 71 ? -1.858 -7.965 16.940 1.00 36.78 71 GLN A N 1
ATOM 552 C CA . GLN A 1 71 ? -1.954 -7.180 18.159 1.00 36.78 71 GLN A CA 1
ATOM 553 C C . GLN A 1 71 ? -0.681 -7.457 18.941 1.00 36.78 71 GLN A C 1
ATOM 555 O O . GLN A 1 71 ? -0.444 -8.555 19.440 1.00 36.78 71 GLN A O 1
ATOM 560 N N . PHE A 1 72 ? 0.225 -6.482 18.944 1.00 33.97 72 PHE A N 1
ATOM 561 C CA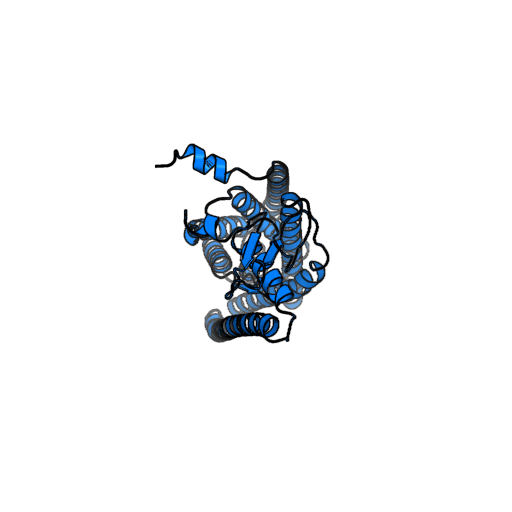 . PHE A 1 72 ? 1.486 -6.586 19.659 1.00 33.97 72 PHE A CA 1
ATOM 562 C C . PHE A 1 72 ? 1.328 -5.847 20.993 1.00 33.97 72 PHE A C 1
ATOM 564 O O . PHE A 1 72 ? 1.580 -4.652 21.095 1.00 33.97 72 PHE A O 1
ATOM 571 N N . ARG A 1 73 ? 0.917 -6.589 22.036 1.00 44.53 73 ARG A N 1
ATOM 572 C CA . ARG A 1 73 ? 0.446 -6.076 23.350 1.00 44.53 73 ARG A CA 1
ATOM 573 C C . ARG A 1 73 ? -0.909 -5.359 23.208 1.00 44.53 73 ARG A C 1
ATOM 575 O O . ARG A 1 73 ? -1.635 -5.651 22.271 1.00 44.53 73 ARG A O 1
ATOM 582 N N . LYS A 1 74 ? -1.237 -4.413 24.104 1.00 35.88 74 LYS A N 1
ATOM 583 C CA . LYS A 1 74 ? -2.452 -3.563 24.080 1.00 35.88 74 LYS A CA 1
ATOM 584 C C . LYS A 1 74 ? -2.608 -2.687 22.809 1.00 35.88 74 LYS A C 1
ATOM 586 O O . LYS A 1 74 ? -3.420 -1.771 22.811 1.00 35.88 74 LYS A O 1
ATOM 591 N N . GLU A 1 75 ? -1.826 -2.922 21.754 1.00 37.47 75 GLU A N 1
ATOM 592 C CA . GLU A 1 75 ? -1.755 -2.108 20.539 1.00 37.47 75 GLU A CA 1
ATOM 593 C C . GLU A 1 75 ? -1.801 -3.001 19.284 1.00 37.47 75 GLU A C 1
ATOM 595 O O . GLU A 1 75 ? -0.968 -3.894 19.093 1.00 37.47 75 GLU A O 1
ATOM 600 N N . ALA A 1 76 ? -2.760 -2.738 18.394 1.00 45.31 76 ALA A N 1
ATOM 601 C CA . ALA A 1 76 ? -2.869 -3.397 17.095 1.00 45.31 76 ALA A CA 1
ATOM 602 C C . ALA A 1 76 ? -1.790 -2.876 16.125 1.00 45.31 76 ALA A C 1
ATOM 604 O O . ALA A 1 76 ? -1.769 -1.699 15.791 1.00 45.31 76 ALA A O 1
ATOM 605 N N . HIS A 1 77 ? -0.898 -3.753 15.676 1.00 47.16 77 HIS A N 1
ATOM 606 C CA . HIS A 1 77 ? 0.120 -3.525 14.657 1.00 47.16 77 HIS A CA 1
ATOM 607 C C . HIS A 1 77 ? -0.210 -4.356 13.406 1.00 47.16 77 HIS A C 1
ATOM 609 O O . HIS A 1 77 ? -0.032 -5.565 13.389 1.00 47.16 77 HIS A O 1
ATOM 615 N N . SER A 1 78 ? -0.686 -3.758 12.321 1.00 52.53 78 SER A N 1
ATOM 616 C CA . SER A 1 78 ? -0.880 -4.500 11.066 1.00 52.53 78 SER A CA 1
ATOM 617 C C . SER A 1 78 ? 0.452 -4.704 10.342 1.00 52.53 78 SER A C 1
ATOM 619 O O . SER A 1 78 ? 1.098 -3.726 9.972 1.00 52.53 78 SER A O 1
ATOM 621 N N . LEU A 1 79 ? 0.845 -5.960 10.105 1.00 57.72 79 LEU A N 1
ATOM 622 C CA . LEU A 1 79 ? 1.843 -6.282 9.083 1.00 57.72 79 LEU A CA 1
ATOM 623 C C . LEU A 1 79 ? 1.094 -6.385 7.757 1.00 57.72 79 LEU A C 1
ATOM 625 O O . LEU A 1 79 ? 0.306 -7.314 7.555 1.00 57.72 79 LEU A O 1
ATOM 629 N N . SER A 1 80 ? 1.311 -5.409 6.879 1.00 66.81 80 SER A N 1
ATOM 630 C CA . SER A 1 80 ? 0.821 -5.482 5.509 1.00 66.81 80 SER A CA 1
ATOM 631 C C . SER A 1 80 ? 1.866 -6.129 4.607 1.00 66.81 80 SER A C 1
ATOM 633 O O . SER A 1 80 ? 3.064 -6.021 4.848 1.00 66.81 80 SER A O 1
ATOM 635 N N . LEU A 1 81 ? 1.399 -6.798 3.557 1.00 79.56 81 LEU A N 1
ATOM 636 C CA . LEU A 1 81 ? 2.242 -7.286 2.466 1.00 79.56 81 LEU A CA 1
ATOM 637 C C . LEU A 1 81 ? 2.295 -6.278 1.302 1.00 79.56 81 LEU A C 1
ATOM 639 O O . LEU A 1 81 ? 2.790 -6.603 0.224 1.00 79.56 81 LEU A O 1
ATOM 643 N N . THR A 1 82 ? 1.772 -5.062 1.494 1.00 85.31 82 THR A N 1
ATOM 644 C CA . THR A 1 82 ? 1.691 -4.018 0.459 1.00 85.31 82 THR A CA 1
ATOM 645 C C . THR A 1 82 ? 3.070 -3.639 -0.070 1.00 85.31 82 THR A C 1
ATOM 647 O O . THR A 1 82 ? 3.224 -3.421 -1.271 1.00 85.31 82 THR A O 1
ATOM 650 N N . GLU A 1 83 ? 4.088 -3.633 0.790 1.00 91.06 83 GLU A N 1
ATOM 651 C CA . GLU A 1 83 ? 5.469 -3.325 0.428 1.00 91.06 83 GLU A CA 1
ATOM 652 C C . GLU A 1 83 ? 6.050 -4.331 -0.578 1.00 91.06 83 GLU A C 1
ATOM 654 O O . GLU A 1 83 ? 6.865 -3.936 -1.403 1.00 91.06 83 GLU A O 1
ATOM 659 N N . LEU A 1 84 ? 5.590 -5.593 -0.604 1.00 89.69 84 LEU A N 1
ATOM 660 C CA . LEU A 1 84 ? 5.972 -6.538 -1.667 1.00 89.69 84 LEU A CA 1
ATOM 661 C C . LEU A 1 84 ? 5.476 -6.060 -3.033 1.00 89.69 84 LEU A C 1
ATOM 663 O O . LEU A 1 84 ? 6.246 -5.987 -3.990 1.00 89.69 84 LEU A O 1
ATOM 667 N N . GLY A 1 85 ? 4.182 -5.733 -3.116 1.00 91.44 85 GLY A N 1
ATOM 668 C CA . GLY A 1 85 ? 3.562 -5.239 -4.344 1.00 91.44 85 GLY A CA 1
ATOM 669 C C . GLY A 1 85 ? 4.187 -3.924 -4.806 1.00 91.44 85 GLY A C 1
ATOM 670 O O . GLY A 1 85 ? 4.448 -3.752 -5.997 1.00 91.44 85 GLY A O 1
ATOM 671 N N . LEU A 1 86 ? 4.497 -3.033 -3.860 1.00 94.44 86 LEU A N 1
ATOM 672 C CA . LEU A 1 86 ? 5.187 -1.778 -4.134 1.00 94.44 86 LEU A CA 1
ATOM 673 C C . LEU A 1 86 ? 6.600 -2.019 -4.674 1.00 94.44 86 LEU A C 1
ATOM 675 O O . LEU A 1 86 ? 6.928 -1.467 -5.719 1.00 94.44 86 LEU A O 1
ATOM 679 N N . THR A 1 87 ? 7.401 -2.889 -4.051 1.00 94.81 87 THR A N 1
ATOM 680 C CA . THR A 1 87 ? 8.741 -3.245 -4.551 1.00 94.81 87 THR A CA 1
ATOM 681 C C . THR A 1 87 ? 8.693 -3.768 -5.989 1.00 94.81 87 THR A C 1
ATOM 683 O O . THR A 1 87 ? 9.483 -3.334 -6.829 1.00 94.81 87 THR A O 1
ATOM 686 N N . PHE A 1 88 ? 7.733 -4.642 -6.314 1.00 93.31 88 PHE A N 1
ATOM 687 C CA . PHE A 1 88 ? 7.538 -5.111 -7.692 1.00 93.31 88 PHE A CA 1
ATOM 688 C C . PHE A 1 88 ? 7.136 -3.977 -8.636 1.00 93.31 88 PHE A C 1
ATOM 690 O O . PHE A 1 88 ? 7.641 -3.894 -9.753 1.00 93.31 88 PHE A O 1
ATOM 697 N N . GLY A 1 89 ? 6.260 -3.082 -8.184 1.00 93.38 89 GLY A N 1
ATOM 698 C CA . GLY A 1 89 ? 5.848 -1.899 -8.928 1.00 93.38 89 GLY A CA 1
ATOM 699 C C . GLY A 1 89 ? 7.002 -0.954 -9.261 1.00 93.38 89 GLY A C 1
ATOM 700 O O . GLY A 1 89 ? 7.121 -0.505 -10.399 1.00 93.38 89 GLY A O 1
ATOM 701 N N . LEU A 1 90 ? 7.863 -0.672 -8.282 1.00 94.25 90 LEU A N 1
ATOM 702 C CA . LEU A 1 90 ? 9.000 0.235 -8.440 1.00 94.25 90 LEU A CA 1
ATOM 703 C C . LEU A 1 90 ? 10.019 -0.299 -9.456 1.00 94.25 90 LEU A C 1
ATOM 705 O O . LEU A 1 90 ? 10.484 0.459 -10.308 1.00 94.25 90 LEU A O 1
ATOM 709 N N . LEU A 1 91 ? 10.336 -1.596 -9.385 1.00 92.94 91 LEU A N 1
ATOM 710 C CA . LEU A 1 91 ? 11.418 -2.203 -10.166 1.00 92.94 91 LEU A CA 1
ATOM 711 C C . LEU A 1 91 ? 10.981 -2.763 -11.522 1.00 92.94 91 LEU A C 1
ATOM 713 O O . LEU A 1 91 ? 11.748 -2.692 -12.479 1.00 92.94 91 LEU A O 1
ATOM 717 N N . LEU A 1 92 ? 9.770 -3.321 -11.619 1.00 91.38 92 LEU A N 1
ATOM 718 C CA . LEU A 1 92 ? 9.353 -4.137 -12.768 1.00 91.38 92 LEU A CA 1
ATOM 719 C C . LEU A 1 92 ? 8.216 -3.523 -13.593 1.00 91.38 92 LEU A C 1
ATOM 721 O O . LEU A 1 92 ? 7.890 -4.054 -14.656 1.00 91.38 92 LEU A O 1
ATOM 725 N N . ALA A 1 93 ? 7.596 -2.428 -13.141 1.00 92.00 93 ALA A N 1
ATOM 726 C CA . ALA A 1 93 ? 6.399 -1.877 -13.772 1.00 92.00 93 ALA A CA 1
ATOM 727 C C . ALA A 1 93 ? 6.569 -0.439 -14.278 1.00 92.00 93 ALA A C 1
ATOM 729 O O . ALA A 1 93 ? 7.344 0.360 -13.752 1.00 92.00 93 ALA A O 1
ATOM 730 N N . ALA A 1 94 ? 5.779 -0.097 -15.297 1.00 91.88 94 ALA A N 1
ATOM 731 C CA . ALA A 1 94 ? 5.560 1.289 -15.698 1.00 91.88 94 ALA A CA 1
ATOM 732 C C . ALA A 1 94 ? 4.670 2.013 -14.664 1.00 91.88 94 ALA A C 1
ATOM 734 O O . ALA A 1 94 ? 3.791 1.361 -14.088 1.00 91.88 94 ALA A O 1
ATOM 735 N N . PRO A 1 95 ? 4.795 3.345 -14.490 1.00 93.88 95 PRO A N 1
ATOM 736 C CA . PRO A 1 95 ? 3.969 4.122 -13.557 1.00 93.88 95 PRO A CA 1
ATOM 737 C C . PRO A 1 95 ? 2.465 3.842 -13.692 1.00 93.88 95 PRO A C 1
ATOM 739 O O . PRO A 1 95 ? 1.801 3.475 -12.725 1.00 93.88 95 PRO A O 1
ATOM 742 N N . ALA A 1 96 ? 1.933 3.895 -14.917 1.00 93.56 96 ALA A N 1
ATOM 743 C CA . ALA A 1 96 ? 0.519 3.613 -15.168 1.00 93.56 96 ALA A CA 1
ATOM 744 C C . ALA A 1 96 ? 0.126 2.171 -14.799 1.00 93.56 96 ALA A C 1
ATOM 746 O O . ALA A 1 96 ? -0.964 1.936 -14.281 1.00 93.56 96 ALA A O 1
ATOM 747 N N . GLY A 1 97 ? 1.019 1.203 -15.032 1.00 94.00 97 GLY A N 1
ATOM 748 C CA . GLY A 1 97 ? 0.787 -0.196 -14.679 1.00 94.00 97 GLY A CA 1
ATOM 749 C C . GLY A 1 97 ? 0.715 -0.412 -13.169 1.00 94.00 97 GLY A C 1
ATOM 750 O O . GLY A 1 97 ? -0.159 -1.146 -12.707 1.00 94.00 97 GLY A O 1
ATOM 751 N N . LEU A 1 98 ? 1.580 0.268 -12.409 1.00 95.19 98 LEU A N 1
ATOM 752 C CA . LEU A 1 98 ? 1.561 0.272 -10.947 1.00 95.19 98 LEU A CA 1
ATOM 753 C C . LEU A 1 98 ? 0.258 0.871 -10.408 1.00 95.19 98 LEU A C 1
ATOM 755 O O . LEU A 1 98 ? -0.423 0.209 -9.628 1.00 95.19 98 LEU A O 1
ATOM 759 N N . LEU A 1 99 ? -0.133 2.060 -10.878 1.00 96.19 99 LEU A N 1
ATOM 760 C CA . LEU A 1 99 ? -1.373 2.717 -10.453 1.00 96.19 99 LEU A CA 1
ATOM 761 C C . LEU A 1 99 ? -2.609 1.855 -10.740 1.00 96.19 99 LEU A C 1
ATOM 763 O O . LEU A 1 99 ? -3.421 1.607 -9.849 1.00 96.19 99 LEU A O 1
ATOM 767 N N . ILE A 1 100 ? -2.750 1.374 -11.981 1.00 96.00 100 ILE A N 1
ATOM 768 C CA . ILE A 1 100 ? -3.904 0.564 -12.394 1.00 96.00 100 ILE A CA 1
ATOM 769 C C . ILE A 1 100 ? -3.930 -0.754 -11.623 1.00 96.00 100 ILE A C 1
ATOM 771 O O . ILE A 1 100 ? -4.986 -1.155 -11.134 1.00 96.00 100 ILE A O 1
ATOM 775 N N . GLY A 1 101 ? -2.777 -1.416 -11.494 1.00 95.56 101 GLY A N 1
ATOM 776 C CA . GLY A 1 101 ? -2.655 -2.667 -10.758 1.00 95.56 101 GLY A CA 1
ATOM 777 C C . GLY A 1 101 ? -3.064 -2.503 -9.299 1.00 95.56 101 GLY A C 1
ATOM 778 O O . GLY A 1 101 ? -3.913 -3.244 -8.810 1.00 95.56 101 GLY A O 1
ATOM 779 N N . GLN A 1 102 ? -2.536 -1.485 -8.625 1.00 94.50 102 GLN A N 1
ATOM 780 C CA . GLN A 1 102 ? -2.871 -1.193 -7.237 1.00 94.50 102 GLN A CA 1
ATOM 781 C C . GLN A 1 102 ? -4.354 -0.872 -7.054 1.00 94.50 102 GLN A C 1
ATOM 783 O O . GLN A 1 102 ? -5.008 -1.479 -6.208 1.00 94.50 102 GLN A O 1
ATOM 788 N N . LEU A 1 103 ? -4.914 0.028 -7.866 1.00 94.44 103 LEU A N 1
ATOM 789 C CA . LEU A 1 103 ? -6.331 0.383 -7.781 1.00 94.44 103 LEU A CA 1
ATOM 790 C C . LEU A 1 103 ? -7.235 -0.828 -8.028 1.00 94.44 103 LEU A C 1
ATOM 792 O O . LEU A 1 103 ? -8.180 -1.046 -7.272 1.00 94.44 103 LEU A O 1
ATOM 796 N N . ALA A 1 104 ? -6.939 -1.635 -9.049 1.00 94.62 104 ALA A N 1
ATOM 797 C CA . ALA A 1 104 ? -7.715 -2.829 -9.363 1.00 94.62 104 ALA A CA 1
ATOM 798 C C . ALA A 1 104 ? -7.624 -3.875 -8.243 1.00 94.62 104 ALA A C 1
ATOM 800 O O . ALA A 1 104 ? -8.655 -4.364 -7.784 1.00 94.62 104 ALA A O 1
ATOM 801 N N . GLY A 1 105 ? -6.413 -4.190 -7.772 1.00 91.12 105 GLY A N 1
ATOM 802 C CA . GLY A 1 105 ? -6.183 -5.174 -6.713 1.00 91.12 105 GLY A CA 1
ATOM 803 C C . GLY A 1 105 ? -6.876 -4.795 -5.408 1.00 91.12 105 GLY A C 1
ATOM 804 O O . GLY A 1 105 ? -7.652 -5.584 -4.865 1.00 91.12 105 GLY A O 1
ATOM 805 N N . THR A 1 106 ? -6.676 -3.555 -4.958 1.00 87.00 106 THR A N 1
ATOM 806 C CA . THR A 1 106 ? -7.299 -3.015 -3.744 1.00 87.00 106 THR A CA 1
ATOM 807 C C . THR A 1 106 ? -8.819 -2.963 -3.872 1.00 87.00 106 THR A C 1
ATOM 809 O O . THR A 1 106 ? -9.532 -3.411 -2.974 1.00 87.00 106 THR A O 1
ATOM 812 N N . LEU A 1 107 ? -9.356 -2.462 -4.991 1.00 88.44 107 LEU A N 1
ATOM 813 C CA . LEU A 1 107 ? -10.804 -2.369 -5.177 1.00 88.44 107 LEU A CA 1
ATOM 814 C C . LEU A 1 107 ? -11.456 -3.755 -5.189 1.00 88.44 107 LEU A C 1
ATOM 816 O O . LEU A 1 107 ? -12.486 -3.951 -4.544 1.00 88.44 107 LEU A O 1
ATOM 820 N N . VAL A 1 108 ? -10.848 -4.728 -5.874 1.00 89.38 108 VAL A N 1
ATOM 821 C CA . VAL A 1 108 ? -11.324 -6.117 -5.884 1.00 89.38 108 VAL A CA 1
ATOM 822 C C . VAL A 1 108 ? -11.248 -6.719 -4.484 1.00 89.38 108 VAL A C 1
ATOM 824 O O . VAL A 1 108 ? -12.226 -7.320 -4.047 1.00 89.38 108 VAL A O 1
ATOM 827 N N . ALA A 1 109 ? -10.159 -6.516 -3.740 1.00 84.25 109 ALA A N 1
ATOM 828 C CA . ALA A 1 109 ? -10.032 -7.016 -2.371 1.00 84.25 109 ALA A CA 1
ATOM 829 C C . ALA A 1 109 ? -11.123 -6.448 -1.451 1.00 84.25 109 ALA A C 1
ATOM 831 O O . ALA A 1 109 ? -11.808 -7.202 -0.754 1.00 84.25 109 ALA A O 1
ATOM 832 N N . LEU A 1 110 ? -11.366 -5.137 -1.517 1.00 77.88 110 LEU A N 1
ATOM 833 C CA . LEU A 1 110 ? -12.407 -4.461 -0.737 1.00 77.88 110 LEU A CA 1
ATOM 834 C C . LEU A 1 110 ? -13.824 -4.914 -1.132 1.00 77.88 110 LEU A C 1
ATOM 836 O O . LEU A 1 110 ? -14.707 -5.028 -0.277 1.00 77.88 110 LEU A O 1
ATOM 840 N N . VAL A 1 111 ? -14.054 -5.204 -2.416 1.00 80.56 111 VAL A N 1
ATOM 841 C CA . VAL A 1 111 ? -15.337 -5.699 -2.936 1.00 80.56 111 VAL A CA 1
ATOM 842 C C . VAL A 1 111 ? -15.563 -7.180 -2.614 1.00 80.56 111 VAL A C 1
ATOM 844 O O . VAL A 1 111 ? -16.688 -7.569 -2.314 1.00 80.56 111 VAL A O 1
ATOM 847 N N . VAL A 1 112 ? -14.539 -8.025 -2.652 1.00 81.44 112 VAL A N 1
ATOM 848 C CA . VAL A 1 112 ? -14.678 -9.466 -2.390 1.00 81.44 112 VAL A CA 1
ATOM 849 C C . VAL A 1 112 ? -14.786 -9.736 -0.886 1.00 81.44 112 VAL A C 1
ATOM 851 O O . VAL A 1 112 ? -15.684 -10.464 -0.458 1.00 81.44 112 VAL A O 1
ATOM 854 N N . ASN A 1 113 ? -14.001 -9.048 -0.051 1.00 71.81 113 ASN A N 1
ATOM 855 C CA . ASN A 1 113 ? -14.065 -9.164 1.415 1.00 71.81 113 ASN A CA 1
ATOM 856 C C . ASN A 1 113 ? -15.201 -8.333 2.055 1.00 71.81 113 ASN A C 1
ATOM 858 O O . ASN A 1 113 ? -15.165 -7.981 3.240 1.00 71.81 113 ASN A O 1
ATOM 862 N N . ARG A 1 114 ? -16.269 -8.080 1.285 1.00 60.06 114 ARG A N 1
ATOM 863 C CA . ARG A 1 114 ? -17.432 -7.217 1.576 1.00 60.06 114 ARG A CA 1
ATOM 864 C C . ARG A 1 114 ? -18.137 -7.436 2.922 1.00 60.06 114 ARG A C 1
ATOM 866 O O . ARG A 1 114 ? -18.896 -6.563 3.331 1.00 60.06 114 ARG A O 1
ATOM 873 N N . ARG A 1 115 ? -17.911 -8.552 3.629 1.00 54.84 115 ARG A N 1
ATOM 874 C CA . ARG A 1 115 ? -18.611 -8.879 4.889 1.00 54.84 115 ARG A CA 1
ATOM 875 C C . ARG A 1 115 ? -18.169 -8.047 6.104 1.00 54.84 115 ARG A C 1
ATOM 877 O O . ARG A 1 115 ? -18.939 -7.957 7.051 1.00 54.84 115 ARG A O 1
ATOM 884 N N . ARG A 1 116 ? -16.973 -7.432 6.105 1.00 50.62 116 ARG A N 1
ATOM 885 C CA . ARG A 1 116 ? -16.456 -6.664 7.268 1.00 50.62 116 ARG A CA 1
ATOM 886 C C . ARG A 1 116 ? -16.516 -5.135 7.128 1.00 50.62 116 ARG A C 1
ATOM 888 O O . ARG A 1 116 ? -16.496 -4.448 8.139 1.00 50.62 116 ARG A O 1
ATOM 895 N N . SER A 1 117 ? -16.603 -4.588 5.911 1.00 49.78 117 SER A N 1
ATOM 896 C CA . SER A 1 117 ? -16.427 -3.138 5.650 1.00 49.78 117 SER A CA 1
ATOM 897 C C . SER A 1 117 ? -17.692 -2.417 5.151 1.00 49.78 117 SER A C 1
ATOM 899 O O . SER A 1 117 ? -17.649 -1.296 4.655 1.00 49.78 117 SER A O 1
ATOM 901 N N . GLN A 1 118 ? -18.851 -3.064 5.269 1.00 45.34 118 GLN A N 1
ATOM 902 C CA . GLN A 1 118 ? -20.056 -2.786 4.480 1.00 45.34 118 GLN A CA 1
ATOM 903 C C . GLN A 1 118 ? -20.786 -1.445 4.755 1.00 45.34 118 GLN A C 1
ATOM 905 O O . GLN A 1 118 ? -21.903 -1.283 4.271 1.00 45.34 118 GLN A O 1
ATOM 910 N N . ARG A 1 119 ? -20.232 -0.484 5.518 1.00 51.53 119 ARG A N 1
ATOM 911 C CA . ARG A 1 119 ? -20.980 0.730 5.933 1.00 51.53 119 ARG A CA 1
ATOM 912 C C . ARG A 1 119 ? -20.253 2.079 5.909 1.00 51.53 119 ARG A C 1
ATOM 914 O O . ARG A 1 119 ? -20.855 3.054 6.331 1.00 51.53 119 ARG A O 1
ATOM 921 N N . GLN A 1 120 ? -19.025 2.203 5.404 1.00 66.56 120 GLN A N 1
ATOM 922 C CA . GLN A 1 120 ? -18.364 3.519 5.338 1.00 66.56 120 GLN A CA 1
ATOM 923 C C . GLN A 1 120 ? -17.718 3.744 3.970 1.00 66.56 120 GLN A C 1
ATOM 925 O O . GLN A 1 120 ? -16.550 3.425 3.764 1.00 66.56 120 GLN A O 1
ATOM 930 N N . LEU A 1 121 ? -18.466 4.354 3.039 1.00 77.25 121 LEU A N 1
ATOM 931 C CA . LEU A 1 121 ? -17.920 4.861 1.766 1.00 77.25 121 LEU A CA 1
ATOM 932 C C . LEU A 1 121 ? -16.742 5.810 2.002 1.00 77.25 121 LEU A C 1
ATOM 934 O O . LEU A 1 121 ? -15.831 5.894 1.190 1.00 77.25 121 LEU A O 1
ATOM 938 N N . VAL A 1 122 ? -16.744 6.469 3.158 1.00 77.25 122 VAL A N 1
ATOM 939 C CA . VAL A 1 122 ? -15.664 7.315 3.661 1.00 77.25 122 VAL A CA 1
ATOM 940 C C . VAL A 1 122 ? -14.340 6.552 3.773 1.00 77.25 122 VAL A C 1
ATOM 942 O O . VAL A 1 122 ? -13.311 7.068 3.347 1.00 77.25 122 VAL A O 1
ATOM 945 N N . LYS A 1 123 ? -14.354 5.316 4.294 1.00 79.38 123 LYS A N 1
ATOM 946 C CA . LYS A 1 123 ? -13.147 4.486 4.426 1.00 79.38 123 LYS A CA 1
ATOM 947 C C . LYS A 1 123 ? -12.641 4.027 3.063 1.00 79.38 123 LYS A C 1
ATOM 949 O O . LYS A 1 123 ? -11.444 4.059 2.812 1.00 79.38 123 LYS A O 1
ATOM 954 N N . LEU A 1 124 ? -13.556 3.646 2.171 1.00 83.31 124 LEU A N 1
ATOM 955 C CA . LEU A 1 124 ? -13.206 3.303 0.794 1.00 83.31 124 LEU A CA 1
ATOM 956 C C . LEU A 1 124 ? -12.558 4.497 0.079 1.00 83.31 124 LEU A C 1
ATOM 958 O O . LEU A 1 124 ? -11.505 4.340 -0.527 1.00 83.31 124 LEU A O 1
ATOM 962 N N . ALA A 1 125 ? -13.166 5.681 0.181 1.00 86.62 125 ALA A N 1
ATOM 963 C CA . ALA A 1 125 ? -12.645 6.906 -0.419 1.00 86.62 125 ALA A CA 1
ATOM 964 C C . ALA A 1 125 ? -11.259 7.267 0.129 1.00 86.62 125 ALA A C 1
ATOM 966 O O . ALA A 1 125 ? -10.397 7.680 -0.639 1.00 86.62 125 ALA A O 1
ATOM 967 N N . PHE A 1 126 ? -11.039 7.072 1.433 1.00 87.94 126 PHE A N 1
ATOM 968 C CA . PHE A 1 126 ? -9.725 7.247 2.041 1.00 87.94 126 PHE A CA 1
ATOM 969 C C . PHE A 1 126 ? -8.710 6.243 1.475 1.00 87.94 126 PHE A C 1
ATOM 971 O O . PHE A 1 126 ? -7.729 6.682 0.891 1.00 87.94 126 PHE A O 1
ATOM 978 N N . ASN A 1 127 ? -8.966 4.930 1.537 1.00 88.62 127 ASN A N 1
ATOM 979 C CA . ASN A 1 127 ? -8.019 3.906 1.061 1.00 88.62 127 ASN A CA 1
ATOM 980 C C . ASN A 1 127 ? -7.676 4.058 -0.432 1.00 88.62 127 ASN A C 1
ATOM 982 O O . ASN A 1 127 ? -6.530 3.869 -0.832 1.00 88.62 127 ASN A O 1
ATOM 986 N N . VAL A 1 128 ? -8.661 4.404 -1.268 1.00 89.50 128 VAL A N 1
ATOM 987 C CA . VAL A 1 128 ? -8.465 4.601 -2.715 1.00 89.50 128 VAL A CA 1
ATOM 988 C C . VAL A 1 128 ? -7.632 5.854 -3.020 1.00 89.50 128 VAL A C 1
ATOM 990 O O . VAL A 1 128 ? -7.019 5.918 -4.080 1.00 89.50 128 VAL A O 1
ATOM 993 N N . ALA A 1 129 ? -7.568 6.830 -2.112 1.00 93.12 129 ALA A N 1
ATOM 994 C CA . ALA A 1 129 ? -6.711 8.007 -2.252 1.00 93.12 129 ALA A CA 1
ATOM 995 C C . ALA A 1 129 ? -5.343 7.829 -1.568 1.00 93.12 129 ALA A C 1
ATOM 997 O O . ALA A 1 129 ? -4.317 8.219 -2.118 1.00 93.12 129 ALA A O 1
ATOM 998 N N . GLU A 1 130 ? -5.327 7.233 -0.378 1.00 93.56 130 GLU A N 1
ATOM 999 C CA . GLU A 1 130 ? -4.149 7.055 0.469 1.00 93.56 130 GLU A CA 1
ATOM 1000 C C . GLU A 1 130 ? -3.153 6.064 -0.136 1.00 93.56 130 GLU A C 1
ATOM 1002 O O . GLU A 1 130 ? -1.994 6.421 -0.349 1.00 93.56 130 GLU A O 1
ATOM 1007 N N . LEU A 1 131 ? -3.597 4.851 -0.480 1.00 91.88 131 LEU A N 1
ATOM 1008 C CA . LEU A 1 131 ? -2.695 3.798 -0.954 1.00 91.88 131 LEU A CA 1
ATOM 1009 C C . LEU A 1 131 ? -1.938 4.204 -2.232 1.00 91.88 131 LEU A C 1
ATOM 1011 O O . LEU A 1 131 ? -0.704 4.080 -2.252 1.00 91.88 131 LEU A O 1
ATOM 1015 N N . PRO A 1 132 ? -2.604 4.745 -3.277 1.00 95.38 132 PRO A N 1
ATOM 1016 C CA . PRO A 1 132 ? -1.889 5.197 -4.457 1.00 95.38 132 PRO A CA 1
ATOM 1017 C C . PRO A 1 132 ? -1.070 6.455 -4.194 1.00 95.38 132 PRO A C 1
ATOM 1019 O O . PRO A 1 132 ? -0.031 6.605 -4.825 1.00 95.38 132 PRO A O 1
ATOM 1022 N N . LEU A 1 133 ? -1.459 7.344 -3.271 1.00 97.38 133 LEU A N 1
ATOM 1023 C CA . LEU A 1 133 ? -0.607 8.482 -2.913 1.00 97.38 133 LEU A CA 1
ATOM 1024 C C . LEU A 1 133 ? 0.718 8.007 -2.309 1.00 97.38 133 LEU A C 1
ATOM 1026 O O . LEU A 1 133 ? 1.773 8.450 -2.753 1.00 97.38 133 LEU A O 1
ATOM 1030 N N . CYS A 1 134 ? 0.683 7.085 -1.345 1.00 96.69 134 CYS A N 1
ATOM 1031 C CA . CYS A 1 134 ? 1.897 6.527 -0.749 1.00 96.69 134 CYS A CA 1
ATOM 1032 C C . CYS A 1 134 ? 2.785 5.851 -1.800 1.00 96.69 134 CYS A C 1
ATOM 1034 O O . CYS A 1 134 ? 3.998 6.048 -1.813 1.00 96.69 134 CYS A O 1
ATOM 1036 N N . SER A 1 135 ? 2.179 5.095 -2.719 1.00 96.25 135 SER A N 1
ATOM 1037 C CA . SER A 1 135 ? 2.921 4.412 -3.786 1.00 96.25 135 SER A CA 1
ATOM 1038 C C . SER A 1 135 ? 3.474 5.378 -4.835 1.00 96.25 135 SER A C 1
ATOM 1040 O O . SER A 1 135 ? 4.593 5.178 -5.297 1.00 96.25 135 SER A O 1
ATOM 1042 N N . GLY A 1 136 ? 2.745 6.450 -5.154 1.00 97.31 136 GLY A N 1
ATOM 1043 C CA . GLY A 1 136 ? 3.225 7.544 -6.000 1.00 97.31 136 GLY A CA 1
ATOM 1044 C C . GLY A 1 136 ? 4.396 8.287 -5.357 1.00 97.31 136 GLY A C 1
ATOM 1045 O O . GLY A 1 136 ? 5.419 8.488 -5.991 1.00 97.31 136 GLY A O 1
ATOM 1046 N N . ILE A 1 137 ? 4.333 8.591 -4.055 1.00 98.00 137 ILE A N 1
ATOM 1047 C CA . ILE A 1 137 ? 5.466 9.195 -3.327 1.00 98.00 137 ILE A CA 1
ATOM 1048 C C . ILE A 1 137 ? 6.698 8.281 -3.372 1.00 98.00 137 ILE A C 1
ATOM 1050 O O . ILE A 1 137 ? 7.800 8.755 -3.648 1.00 98.00 137 ILE A O 1
ATOM 1054 N N . ALA A 1 138 ? 6.534 6.977 -3.135 1.00 97.88 138 ALA A N 1
ATOM 1055 C CA . ALA A 1 138 ? 7.637 6.026 -3.267 1.00 97.88 138 ALA A CA 1
ATOM 1056 C C . ALA A 1 138 ? 8.197 5.986 -4.694 1.00 97.88 138 ALA A C 1
ATOM 1058 O O . ALA A 1 138 ? 9.415 5.976 -4.868 1.00 97.88 138 ALA A O 1
ATOM 1059 N N . LEU A 1 139 ? 7.327 5.983 -5.708 1.00 96.94 139 LEU A N 1
ATOM 1060 C CA . LEU A 1 139 ? 7.725 5.990 -7.112 1.00 96.94 139 LEU A CA 1
ATOM 1061 C C . LEU A 1 139 ? 8.510 7.254 -7.460 1.00 96.94 139 LEU A C 1
ATOM 1063 O O . LEU A 1 139 ? 9.593 7.140 -8.028 1.00 96.94 139 LEU A O 1
ATOM 1067 N N . LEU A 1 140 ? 8.006 8.422 -7.069 1.00 97.50 140 LEU A N 1
ATOM 1068 C CA . LEU A 1 140 ? 8.652 9.716 -7.241 1.00 97.50 140 LEU A CA 1
ATOM 1069 C C . LEU A 1 140 ? 10.050 9.733 -6.611 1.00 97.50 140 LEU A C 1
ATOM 1071 O O . LEU A 1 140 ? 11.024 10.084 -7.275 1.00 97.50 140 LEU A O 1
ATOM 1075 N N . ILE A 1 141 ? 10.172 9.304 -5.349 1.00 97.38 141 ILE A N 1
ATOM 1076 C CA . ILE A 1 141 ? 11.462 9.217 -4.648 1.00 97.38 141 ILE A CA 1
ATOM 1077 C C . ILE A 1 141 ? 12.400 8.278 -5.402 1.00 97.38 141 ILE A C 1
ATOM 1079 O O . ILE A 1 141 ? 13.507 8.669 -5.759 1.00 97.38 141 ILE A O 1
ATOM 1083 N N . PHE A 1 142 ? 11.951 7.060 -5.696 1.00 96.69 142 PHE A N 1
ATOM 1084 C CA . PHE A 1 142 ? 12.788 6.052 -6.330 1.00 96.69 142 PHE A CA 1
ATOM 1085 C C . PHE A 1 142 ? 13.253 6.490 -7.724 1.00 96.69 142 PHE A C 1
ATOM 1087 O O . PHE A 1 142 ? 14.444 6.460 -8.005 1.00 96.69 142 PHE A O 1
ATOM 1094 N N . ARG A 1 143 ? 12.339 6.955 -8.583 1.00 94.12 143 ARG A N 1
ATOM 1095 C CA . ARG A 1 143 ? 12.645 7.365 -9.965 1.00 94.12 143 ARG A CA 1
ATOM 1096 C C . ARG A 1 143 ? 13.426 8.678 -10.056 1.00 94.12 143 ARG A C 1
ATOM 1098 O O . ARG A 1 143 ? 14.073 8.905 -11.072 1.00 94.12 143 ARG A O 1
ATOM 1105 N N . SER A 1 144 ? 13.367 9.533 -9.034 1.00 94.81 144 SER A N 1
ATOM 1106 C CA . SER A 1 144 ? 14.178 10.757 -8.973 1.00 94.81 144 SER A CA 1
ATOM 1107 C C . SER A 1 144 ? 15.616 10.515 -8.510 1.00 94.81 144 SER A C 1
ATOM 1109 O O . SER A 1 144 ? 16.498 11.297 -8.858 1.00 94.81 144 SER A O 1
ATOM 1111 N N . LEU A 1 145 ? 15.850 9.450 -7.736 1.00 95.00 145 LEU A N 1
ATOM 1112 C CA . LEU A 1 145 ? 17.162 9.134 -7.169 1.00 95.00 145 LEU A CA 1
ATOM 1113 C C . LEU A 1 145 ? 17.898 8.032 -7.937 1.00 95.00 145 LEU A C 1
ATOM 1115 O O . LEU A 1 145 ? 19.120 8.080 -8.011 1.00 95.00 145 LEU A O 1
ATOM 1119 N N . ALA A 1 146 ? 17.178 7.053 -8.492 1.00 93.06 146 ALA A N 1
ATOM 1120 C CA . ALA A 1 146 ? 17.779 5.916 -9.180 1.00 93.06 146 ALA A CA 1
ATOM 1121 C C . ALA A 1 146 ? 18.131 6.255 -10.633 1.00 93.06 146 ALA A C 1
ATOM 1123 O O . ALA A 1 146 ? 17.291 6.740 -11.397 1.00 93.06 146 ALA A O 1
ATOM 1124 N N . ALA A 1 147 ? 19.348 5.907 -11.040 1.00 89.12 147 ALA A N 1
ATOM 1125 C CA . ALA A 1 147 ? 19.826 6.012 -12.409 1.00 89.12 147 ALA A CA 1
ATOM 1126 C C . ALA A 1 147 ? 19.996 4.624 -13.064 1.00 89.12 147 ALA A C 1
ATOM 1128 O O . ALA A 1 147 ? 20.375 3.650 -12.406 1.00 89.12 147 ALA A O 1
ATOM 1129 N N . PRO A 1 148 ? 19.749 4.495 -14.384 1.00 80.81 148 PRO A N 1
ATOM 1130 C CA . PRO A 1 148 ? 20.105 3.284 -15.116 1.00 80.81 148 PRO A CA 1
ATOM 1131 C C . PRO A 1 148 ? 21.614 3.012 -15.009 1.00 80.81 148 PRO A C 1
ATOM 1133 O O . PRO A 1 148 ? 22.422 3.855 -15.395 1.00 80.81 148 PRO A O 1
ATOM 1136 N N . GLY A 1 149 ? 21.991 1.834 -14.508 1.00 82.12 149 GLY A N 1
ATOM 1137 C CA . GLY A 1 149 ? 23.393 1.446 -14.300 1.00 82.12 149 GLY A CA 1
ATOM 1138 C C . GLY A 1 149 ? 23.889 1.564 -12.857 1.00 82.12 149 GLY A C 1
ATOM 1139 O O . GLY A 1 149 ? 25.038 1.208 -12.593 1.00 82.12 149 GLY A O 1
ATOM 1140 N N . ASP A 1 150 ? 23.043 2.008 -11.924 1.00 90.19 150 ASP A N 1
ATOM 1141 C CA . ASP A 1 150 ? 23.357 1.954 -10.498 1.00 90.19 150 ASP A CA 1
ATOM 1142 C C . ASP A 1 150 ? 23.638 0.519 -10.033 1.00 90.19 150 ASP A C 1
ATOM 1144 O O . ASP A 1 150 ? 23.027 -0.451 -10.484 1.00 90.19 150 ASP A O 1
ATOM 1148 N N . SER A 1 151 ? 24.572 0.380 -9.088 1.00 91.69 151 SER A N 1
ATOM 1149 C CA . SER A 1 151 ? 24.893 -0.926 -8.507 1.00 91.69 151 SER A CA 1
ATOM 1150 C C . SER A 1 151 ? 23.684 -1.522 -7.761 1.00 91.69 151 SER A C 1
ATOM 1152 O O . SER A 1 151 ? 22.967 -0.764 -7.096 1.00 91.69 151 SER A O 1
ATOM 1154 N N . PRO A 1 152 ? 23.498 -2.857 -7.750 1.00 90.94 152 PRO A N 1
ATOM 1155 C CA . PRO A 1 152 ? 22.364 -3.485 -7.067 1.00 90.94 152 PRO A CA 1
ATOM 1156 C C . PRO A 1 152 ? 22.195 -3.064 -5.593 1.00 90.94 152 PRO A C 1
ATOM 1158 O O . PRO A 1 152 ? 21.088 -2.679 -5.222 1.00 90.94 152 PRO A O 1
ATOM 1161 N N . PRO A 1 153 ? 23.256 -2.982 -4.755 1.00 94.62 153 PRO A N 1
ATOM 1162 C CA . PRO A 1 153 ? 23.107 -2.528 -3.368 1.00 94.62 153 PRO A CA 1
ATOM 1163 C C . PRO A 1 153 ? 22.569 -1.099 -3.231 1.00 94.62 153 PRO A C 1
ATOM 1165 O O . PRO A 1 153 ? 21.863 -0.795 -2.269 1.00 94.62 153 PRO A O 1
ATOM 1168 N N . HIS A 1 154 ? 22.885 -0.221 -4.188 1.00 94.88 154 HIS A N 1
ATOM 1169 C CA . HIS A 1 154 ? 22.350 1.137 -4.213 1.00 94.88 154 HIS A CA 1
ATOM 1170 C C . HIS A 1 154 ? 20.850 1.129 -4.528 1.00 94.88 154 HIS A C 1
ATOM 1172 O O . HIS A 1 154 ? 20.069 1.748 -3.807 1.00 94.88 154 HIS A O 1
ATOM 1178 N N . ILE A 1 155 ? 20.433 0.349 -5.532 1.00 94.81 155 ILE A N 1
ATOM 1179 C CA . ILE A 1 155 ? 19.019 0.167 -5.885 1.00 94.81 155 ILE A CA 1
ATOM 1180 C C . ILE A 1 155 ? 18.235 -0.402 -4.696 1.00 94.81 155 ILE A C 1
ATOM 1182 O O . ILE A 1 155 ? 17.161 0.105 -4.373 1.00 94.81 155 ILE A O 1
ATOM 1186 N N . TRP A 1 156 ? 18.780 -1.399 -3.992 1.00 95.94 156 TRP A N 1
ATOM 1187 C CA . TRP A 1 156 ? 18.149 -1.966 -2.796 1.00 95.94 156 TRP A CA 1
ATOM 1188 C C . TRP A 1 156 ? 17.927 -0.905 -1.721 1.00 95.94 156 TRP A C 1
ATOM 1190 O O . TRP A 1 156 ? 16.828 -0.799 -1.179 1.00 95.94 156 TRP A O 1
ATOM 1200 N N . ALA A 1 157 ? 18.946 -0.088 -1.441 1.00 97.44 157 ALA A N 1
ATOM 1201 C CA . ALA A 1 157 ? 18.845 0.987 -0.461 1.00 97.44 157 ALA A CA 1
ATOM 1202 C C . ALA A 1 157 ? 17.770 2.016 -0.848 1.00 97.44 157 ALA A C 1
ATOM 1204 O O . ALA A 1 157 ? 16.972 2.405 0.005 1.00 97.44 157 ALA A O 1
ATOM 1205 N N . LEU A 1 158 ? 17.699 2.410 -2.124 1.00 97.19 158 LEU A N 1
ATOM 1206 C CA . LEU A 1 158 ? 16.685 3.345 -2.617 1.00 97.19 158 LEU A CA 1
ATOM 1207 C C . LEU A 1 158 ? 15.265 2.772 -2.536 1.00 97.19 158 LEU A C 1
ATOM 1209 O O . LEU A 1 158 ? 14.351 3.479 -2.116 1.00 97.19 158 LEU A O 1
ATOM 1213 N N . VAL A 1 159 ? 15.070 1.495 -2.879 1.00 96.69 159 VAL A N 1
ATOM 1214 C CA . VAL A 1 159 ? 13.764 0.823 -2.766 1.00 96.69 159 VAL A CA 1
ATOM 1215 C C . VAL A 1 159 ? 13.324 0.725 -1.309 1.00 96.69 159 VAL A C 1
ATOM 1217 O O . VAL A 1 159 ? 12.187 1.073 -0.989 1.00 96.69 159 VAL A O 1
ATOM 1220 N N . LEU A 1 160 ? 14.215 0.291 -0.412 1.00 97.19 160 LEU A N 1
ATOM 1221 C CA . LEU A 1 160 ? 13.921 0.203 1.019 1.00 97.19 160 LEU A CA 1
ATOM 1222 C C . LEU A 1 160 ? 13.600 1.578 1.608 1.00 97.19 160 LEU A C 1
ATOM 1224 O O . LEU A 1 160 ? 12.647 1.707 2.375 1.00 97.19 160 LEU A O 1
ATOM 1228 N N . PHE A 1 161 ? 14.351 2.609 1.215 1.00 97.75 161 PHE A N 1
ATOM 1229 C CA . PHE A 1 161 ? 14.098 3.985 1.625 1.00 97.75 161 PHE A CA 1
ATOM 1230 C C . PHE A 1 161 ? 12.735 4.487 1.130 1.00 97.75 161 PHE A C 1
ATOM 1232 O O . PHE A 1 161 ? 11.938 4.972 1.931 1.00 97.75 161 PHE A O 1
ATOM 1239 N N . ALA A 1 162 ? 12.424 4.312 -0.157 1.00 97.62 162 ALA A N 1
ATOM 1240 C CA . ALA A 1 162 ? 11.142 4.708 -0.735 1.00 97.62 162 ALA A CA 1
ATOM 1241 C C . ALA A 1 162 ? 9.958 3.987 -0.064 1.00 97.62 162 ALA A C 1
ATOM 1243 O O . ALA A 1 162 ? 8.965 4.628 0.287 1.00 97.62 162 ALA A O 1
ATOM 1244 N N . CYS A 1 163 ? 10.081 2.677 0.184 1.00 96.06 163 CYS A N 1
ATOM 1245 C CA . CYS A 1 163 ? 9.067 1.897 0.896 1.00 96.06 163 CYS A CA 1
ATOM 1246 C C . CYS A 1 163 ? 8.892 2.374 2.343 1.00 96.06 163 CYS A C 1
ATOM 1248 O O . CYS A 1 163 ? 7.761 2.533 2.795 1.00 96.06 163 CYS A O 1
ATOM 1250 N N . ALA A 1 164 ? 9.984 2.655 3.063 1.00 95.00 164 ALA A N 1
ATOM 1251 C CA . ALA A 1 164 ? 9.916 3.177 4.427 1.00 95.00 164 ALA A CA 1
ATOM 1252 C C . ALA A 1 164 ? 9.223 4.545 4.486 1.00 95.00 164 ALA A C 1
ATOM 1254 O O . ALA A 1 164 ? 8.370 4.761 5.345 1.00 95.00 164 ALA A O 1
ATOM 1255 N N . VAL A 1 165 ? 9.538 5.453 3.554 1.00 96.50 165 VAL A N 1
ATOM 1256 C CA . VAL A 1 165 ? 8.876 6.763 3.472 1.00 96.50 165 VAL A CA 1
ATOM 1257 C C . VAL A 1 165 ? 7.384 6.596 3.190 1.00 96.50 165 VAL A C 1
ATOM 1259 O O . VAL A 1 165 ? 6.571 7.168 3.913 1.00 96.50 165 VAL A O 1
ATOM 1262 N N . ALA A 1 166 ? 7.005 5.783 2.202 1.00 95.00 166 ALA A N 1
ATOM 1263 C CA . ALA A 1 166 ? 5.600 5.518 1.896 1.00 95.00 166 ALA A CA 1
ATOM 1264 C C . ALA A 1 166 ? 4.840 4.903 3.081 1.00 95.00 166 ALA A C 1
ATOM 1266 O O . ALA A 1 166 ? 3.709 5.304 3.356 1.00 95.00 166 ALA A O 1
ATOM 1267 N N . HIS A 1 167 ? 5.473 3.984 3.813 1.00 92.31 167 HIS A N 1
ATOM 1268 C CA . HIS A 1 167 ? 4.900 3.359 5.001 1.00 92.31 167 HIS A CA 1
ATOM 1269 C C . HIS A 1 167 ? 4.654 4.375 6.125 1.00 92.31 167 HIS A C 1
ATOM 1271 O O . HIS A 1 167 ? 3.553 4.460 6.670 1.00 92.31 167 HIS A O 1
ATOM 1277 N N . VAL A 1 168 ? 5.658 5.203 6.436 1.00 91.94 168 VAL A N 1
ATOM 1278 C CA . VAL A 1 168 ? 5.536 6.268 7.442 1.00 91.94 168 VAL A CA 1
ATOM 1279 C C . VAL A 1 168 ? 4.458 7.271 7.039 1.00 91.94 168 VAL A C 1
ATOM 1281 O O . VAL A 1 168 ? 3.631 7.634 7.874 1.00 91.94 168 VAL A O 1
ATOM 1284 N N . VAL A 1 169 ? 4.418 7.688 5.769 1.00 93.81 169 VAL A N 1
ATOM 1285 C CA . VAL A 1 169 ? 3.369 8.580 5.253 1.00 93.81 169 VAL A CA 1
ATOM 1286 C C . VAL A 1 169 ? 1.987 7.945 5.421 1.00 93.81 169 VAL A C 1
ATOM 1288 O O . VAL A 1 169 ? 1.092 8.616 5.929 1.00 93.81 169 VAL A O 1
ATOM 1291 N N . GLY A 1 170 ? 1.819 6.662 5.090 1.00 90.50 170 GLY A N 1
ATOM 1292 C CA . GLY A 1 170 ? 0.553 5.943 5.280 1.00 90.50 170 GLY A CA 1
ATOM 1293 C C . GLY A 1 170 ? 0.098 5.945 6.741 1.00 90.50 170 GLY A C 1
ATOM 1294 O O . GLY A 1 170 ? -1.015 6.368 7.051 1.00 90.50 170 GLY A O 1
ATOM 1295 N N . ILE A 1 171 ? 0.992 5.608 7.677 1.00 87.38 171 ILE A N 1
ATOM 1296 C CA . ILE A 1 171 ? 0.688 5.650 9.118 1.00 87.38 171 ILE A CA 1
ATOM 1297 C C . ILE A 1 171 ? 0.278 7.055 9.565 1.00 87.38 171 ILE A C 1
ATOM 1299 O O . ILE A 1 171 ? -0.675 7.202 10.335 1.00 87.38 171 ILE A O 1
ATOM 1303 N N . MET A 1 172 ? 0.966 8.095 9.087 1.00 89.19 172 MET A N 1
ATOM 1304 C CA . MET A 1 172 ? 0.628 9.480 9.419 1.00 89.19 172 MET A CA 1
ATOM 1305 C C . MET A 1 172 ? -0.733 9.885 8.855 1.00 89.19 172 MET A C 1
ATOM 1307 O O . MET A 1 172 ? -1.507 10.528 9.561 1.00 89.19 172 MET A O 1
ATOM 1311 N N . LEU A 1 173 ? -1.060 9.483 7.625 1.00 90.56 173 LEU A N 1
ATOM 1312 C CA . LEU A 1 173 ? -2.353 9.755 6.996 1.00 90.56 173 LEU A CA 1
ATOM 1313 C C . LEU A 1 173 ? -3.498 9.045 7.722 1.00 90.56 173 LEU A C 1
ATOM 1315 O O . LEU A 1 173 ? -4.521 9.670 8.005 1.00 90.56 173 LEU A O 1
ATOM 1319 N N . VAL A 1 174 ? -3.309 7.772 8.079 1.00 86.50 174 VAL A N 1
ATOM 1320 C CA . VAL A 1 174 ? -4.272 6.997 8.872 1.00 86.50 174 VAL A CA 1
ATOM 1321 C C . VAL A 1 174 ? -4.458 7.628 10.256 1.00 86.50 174 VAL A C 1
ATOM 1323 O O . VAL A 1 174 ? -5.584 7.850 10.699 1.00 86.50 174 VAL A O 1
ATOM 1326 N N . SER A 1 175 ? -3.367 7.992 10.929 1.00 83.69 175 SER A N 1
ATOM 1327 C CA . SER A 1 175 ? -3.430 8.649 12.242 1.00 83.69 175 SER A CA 1
ATOM 1328 C C . SER A 1 175 ? -4.134 10.006 12.160 1.00 83.69 175 SER A C 1
ATOM 1330 O O . SER A 1 175 ? -4.961 10.332 13.011 1.00 83.69 175 SER A O 1
ATOM 1332 N N . ALA A 1 176 ? -3.858 10.784 11.110 1.00 87.38 176 ALA A N 1
ATOM 1333 C CA . ALA A 1 176 ? -4.485 12.077 10.873 1.00 87.38 176 ALA A CA 1
ATOM 1334 C C . ALA A 1 176 ? -5.989 11.942 10.608 1.00 87.38 176 ALA A C 1
ATOM 1336 O O . ALA A 1 176 ? -6.773 12.679 11.204 1.00 87.38 176 ALA A O 1
ATOM 1337 N N . VAL A 1 177 ? -6.418 10.994 9.766 1.00 84.69 177 VAL A N 1
ATOM 1338 C CA . VAL A 1 177 ? -7.848 10.822 9.469 1.00 84.69 177 VAL A CA 1
ATOM 1339 C C . VAL A 1 177 ? -8.628 10.339 10.693 1.00 84.69 177 VAL A C 1
ATOM 1341 O O . VAL A 1 177 ? -9.744 10.807 10.916 1.00 84.69 177 VAL A O 1
ATOM 1344 N N . ILE A 1 178 ? -8.028 9.481 11.529 1.00 81.50 178 ILE A N 1
ATOM 1345 C CA . ILE A 1 178 ? -8.613 9.051 12.809 1.00 81.50 178 ILE A CA 1
ATOM 1346 C C . ILE A 1 178 ? -8.721 10.241 13.765 1.00 81.50 178 ILE A C 1
ATOM 1348 O O . ILE A 1 178 ? -9.799 10.498 14.293 1.00 81.50 178 ILE A O 1
ATOM 1352 N N . ALA A 1 179 ? -7.656 11.030 13.926 1.00 82.12 179 ALA A N 1
ATOM 1353 C CA . ALA A 1 179 ? -7.679 12.220 14.773 1.00 82.12 179 ALA A CA 1
ATOM 1354 C C . ALA A 1 179 ? -8.736 13.248 14.328 1.00 82.12 179 ALA A C 1
ATOM 1356 O O . ALA A 1 179 ? -9.425 13.839 15.160 1.00 82.12 179 ALA A O 1
ATOM 1357 N N . ILE A 1 180 ? -8.898 13.444 13.014 1.00 84.81 180 ILE A N 1
ATOM 1358 C CA . ILE A 1 180 ? -9.930 14.318 12.436 1.00 84.81 180 ILE A CA 1
ATOM 1359 C C . ILE A 1 180 ? -11.338 13.758 12.688 1.00 84.81 180 ILE A C 1
ATOM 1361 O O . ILE A 1 180 ? -12.278 14.537 12.862 1.00 84.81 180 ILE A O 1
ATOM 1365 N N . ALA A 1 181 ? -11.496 12.433 12.683 1.00 81.56 181 ALA A N 1
ATOM 1366 C CA . ALA A 1 181 ? -12.775 11.769 12.902 1.00 81.56 181 ALA A CA 1
ATOM 1367 C C . ALA A 1 181 ? -13.194 11.735 14.383 1.00 81.56 181 ALA A C 1
ATOM 1369 O O . ALA A 1 181 ? -14.378 11.898 14.669 1.00 81.56 181 ALA A O 1
ATOM 1370 N N . GLU A 1 182 ? -12.249 11.532 15.304 1.00 79.12 182 GLU A N 1
ATOM 1371 C CA . GLU A 1 182 ? -12.509 11.340 16.741 1.00 79.12 182 GLU A CA 1
ATOM 1372 C C . GLU A 1 182 ? -12.378 12.624 17.579 1.00 79.12 182 GLU A C 1
ATOM 1374 O O . GLU A 1 182 ? -12.721 12.619 18.761 1.00 79.12 182 GLU A O 1
ATOM 1379 N N . GLU A 1 183 ? -11.868 13.718 16.999 1.00 75.06 183 GLU A N 1
ATOM 1380 C CA . GLU A 1 183 ? -11.590 15.004 17.672 1.00 75.06 183 GLU A CA 1
ATOM 1381 C C . GLU A 1 183 ? -10.678 14.895 18.913 1.00 75.06 183 GLU A C 1
ATOM 1383 O O . GLU A 1 183 ? -10.575 15.824 19.716 1.00 75.06 183 GLU A O 1
ATOM 1388 N N . ARG A 1 184 ? -9.983 13.766 19.083 1.00 65.25 184 ARG A N 1
ATOM 1389 C CA . ARG A 1 184 ? -9.084 13.488 20.207 1.00 65.25 184 ARG A CA 1
ATOM 1390 C C . ARG A 1 184 ? -7.757 12.972 19.680 1.00 65.25 184 ARG A C 1
ATOM 1392 O O . ARG A 1 184 ? -7.713 12.011 18.921 1.00 65.25 184 ARG A O 1
ATOM 1399 N N . PHE A 1 185 ? -6.664 13.586 20.121 1.00 59.28 185 PHE A N 1
ATOM 1400 C CA . PHE A 1 185 ? -5.319 13.196 19.710 1.00 59.28 185 PHE A CA 1
ATOM 1401 C C . PHE A 1 185 ? -4.657 12.361 20.811 1.00 59.28 185 PHE A C 1
ATOM 1403 O O . PHE A 1 185 ? -4.195 12.898 21.815 1.00 59.28 185 PHE A O 1
ATOM 1410 N N . HIS A 1 186 ? -4.611 11.039 20.641 1.00 57.38 186 HIS A N 1
ATOM 1411 C CA . HIS A 1 186 ? -3.859 10.151 21.535 1.00 57.38 186 HIS A CA 1
ATOM 1412 C C . HIS A 1 186 ? -2.475 9.882 20.929 1.00 57.38 186 HIS A C 1
ATOM 1414 O O . HIS A 1 186 ? -2.239 8.874 20.273 1.00 57.38 186 HIS A O 1
ATOM 1420 N N . ALA A 1 187 ? -1.543 10.813 21.156 1.00 58.38 187 ALA A N 1
ATOM 1421 C CA . ALA A 1 187 ? -0.170 10.751 20.647 1.00 58.38 187 ALA A CA 1
ATOM 1422 C C . ALA A 1 187 ? 0.800 9.734 21.293 1.00 58.38 187 ALA A C 1
ATOM 1424 O O . ALA A 1 187 ? 1.772 9.384 20.618 1.00 58.38 187 ALA A O 1
ATOM 1425 N N . PRO A 1 188 ? 0.657 9.276 22.560 1.00 56.06 188 PRO A N 1
ATOM 1426 C CA . PRO A 1 188 ? 1.813 8.743 23.290 1.00 56.06 188 PRO A CA 1
ATOM 1427 C C . PRO A 1 188 ? 2.325 7.378 22.795 1.00 56.06 188 PRO A C 1
ATOM 1429 O O . PRO A 1 188 ? 3.341 6.901 23.292 1.00 56.06 188 PRO A O 1
ATOM 1432 N N . GLN A 1 189 ? 1.670 6.757 21.809 1.00 66.69 189 GLN A N 1
ATOM 1433 C CA . GLN A 1 189 ? 2.052 5.451 21.258 1.00 66.69 189 GLN A CA 1
ATOM 1434 C C . GLN A 1 189 ? 2.512 5.506 19.789 1.00 66.69 189 GLN A C 1
ATOM 1436 O O . GLN A 1 189 ? 3.160 4.568 19.330 1.00 66.69 189 GLN A O 1
ATOM 1441 N N . LEU A 1 190 ? 2.307 6.624 19.073 1.00 74.44 190 LEU A N 1
ATOM 1442 C CA . LEU A 1 190 ? 2.571 6.712 17.627 1.00 74.44 190 LEU A CA 1
ATOM 1443 C C . LEU A 1 190 ? 4.030 6.425 17.254 1.00 74.44 190 LEU A C 1
ATOM 1445 O O . LEU A 1 190 ? 4.285 5.683 16.311 1.00 74.44 190 LEU A O 1
ATOM 1449 N N . LEU A 1 191 ? 4.997 6.962 18.007 1.00 80.31 191 LEU A N 1
ATOM 1450 C CA . LEU A 1 191 ? 6.420 6.735 17.727 1.00 80.31 191 LEU A CA 1
ATOM 1451 C C . LEU A 1 191 ? 6.798 5.255 17.857 1.00 80.31 191 LEU A C 1
ATOM 1453 O O . LEU A 1 191 ? 7.553 4.722 17.047 1.00 80.31 191 LEU A O 1
ATOM 1457 N N . ARG A 1 192 ? 6.255 4.576 18.868 1.00 78.56 192 ARG A N 1
ATOM 1458 C CA . ARG A 1 192 ? 6.515 3.156 19.097 1.00 78.56 192 ARG A CA 1
ATOM 1459 C C . ARG A 1 192 ? 5.899 2.298 17.995 1.00 78.56 192 ARG A C 1
ATOM 1461 O O . ARG A 1 192 ? 6.565 1.388 17.493 1.00 78.56 192 ARG A O 1
ATOM 1468 N N . THR A 1 193 ? 4.666 2.609 17.600 1.00 75.62 193 THR A N 1
ATOM 1469 C CA . THR A 1 193 ? 3.994 1.954 16.476 1.00 75.62 193 THR A CA 1
ATOM 1470 C C . THR A 1 193 ? 4.772 2.172 15.184 1.00 75.62 193 THR A C 1
ATOM 1472 O O . THR A 1 193 ? 5.036 1.207 14.476 1.00 75.62 193 THR A O 1
ATOM 1475 N N . LEU A 1 194 ? 5.230 3.396 14.905 1.00 82.19 194 LEU A N 1
ATOM 1476 C CA . LEU A 1 194 ? 6.037 3.718 13.723 1.00 82.19 194 LEU A CA 1
ATOM 1477 C C . LEU A 1 194 ? 7.315 2.888 13.655 1.00 82.19 194 LEU A C 1
ATOM 1479 O O . LEU A 1 194 ? 7.575 2.257 12.637 1.00 82.19 194 LEU A O 1
ATOM 1483 N N . VAL A 1 195 ? 8.098 2.843 14.736 1.00 83.56 195 VAL A N 1
ATOM 1484 C CA . VAL A 1 195 ? 9.366 2.098 14.746 1.00 83.56 195 VAL A CA 1
ATOM 1485 C C . VAL A 1 195 ? 9.129 0.608 14.496 1.00 83.56 195 VAL A C 1
ATOM 1487 O O . VAL A 1 195 ? 9.792 0.005 13.657 1.00 83.56 195 VAL A O 1
ATOM 1490 N N . THR A 1 196 ? 8.171 0.007 15.198 1.00 79.69 196 THR A N 1
ATOM 1491 C CA . THR A 1 196 ? 7.911 -1.439 15.105 1.00 79.69 196 THR A CA 1
ATOM 1492 C C . THR A 1 196 ? 7.291 -1.849 13.768 1.00 79.69 196 THR A C 1
ATOM 1494 O O . THR A 1 196 ? 7.706 -2.852 13.188 1.00 79.69 196 THR A O 1
ATOM 1497 N N . SER A 1 197 ? 6.344 -1.069 13.245 1.00 81.62 197 SER A N 1
ATOM 1498 C CA . SER A 1 197 ? 5.711 -1.321 11.942 1.00 81.62 197 SER A CA 1
ATOM 1499 C C . SER A 1 197 ? 6.672 -1.105 10.773 1.00 81.62 197 SER A C 1
ATOM 1501 O O . SER A 1 197 ? 6.723 -1.944 9.876 1.00 81.62 197 SER A O 1
ATOM 1503 N N . THR A 1 198 ? 7.527 -0.078 10.835 1.00 86.75 198 THR A N 1
ATOM 1504 C CA . THR A 1 198 ? 8.522 0.197 9.785 1.00 86.75 198 THR A CA 1
ATOM 1505 C C . THR A 1 198 ? 9.526 -0.947 9.642 1.00 86.75 198 THR A C 1
ATOM 1507 O O . THR A 1 198 ? 9.898 -1.296 8.526 1.00 86.75 198 THR A O 1
ATOM 1510 N N . VAL A 1 199 ? 9.935 -1.595 10.740 1.00 87.00 199 VAL A N 1
ATOM 1511 C CA . VAL A 1 199 ? 10.782 -2.804 10.668 1.00 87.00 199 VAL A CA 1
ATOM 1512 C C . VAL A 1 199 ? 10.072 -3.920 9.897 1.00 87.00 199 VAL A C 1
ATOM 1514 O O . VAL A 1 199 ? 10.678 -4.580 9.055 1.00 87.00 199 VAL A O 1
ATOM 1517 N N . GLY A 1 200 ? 8.776 -4.101 10.148 1.00 84.00 200 GLY A N 1
ATOM 1518 C CA . GLY A 1 200 ? 7.933 -5.041 9.416 1.00 84.00 200 GLY A CA 1
ATOM 1519 C C . GLY A 1 200 ? 7.806 -4.723 7.925 1.00 84.00 200 GLY A C 1
ATOM 1520 O O . GLY A 1 200 ? 7.947 -5.612 7.081 1.00 84.00 200 GLY A O 1
ATOM 1521 N N . ALA A 1 201 ? 7.605 -3.447 7.601 1.00 87.50 201 ALA A N 1
ATOM 1522 C CA . ALA A 1 201 ? 7.550 -2.942 6.235 1.00 87.50 201 ALA A CA 1
ATOM 1523 C C . ALA A 1 201 ? 8.875 -3.173 5.496 1.00 87.50 201 ALA A C 1
ATOM 1525 O O . ALA A 1 201 ? 8.886 -3.695 4.384 1.00 87.50 201 ALA A O 1
ATOM 1526 N N . LEU A 1 202 ? 10.008 -2.879 6.140 1.00 91.75 202 LEU A N 1
ATOM 1527 C CA . LEU A 1 202 ? 11.343 -3.106 5.584 1.00 91.75 202 LEU A CA 1
ATOM 1528 C C . LEU A 1 202 ? 11.645 -4.590 5.371 1.00 91.75 202 LEU A C 1
ATOM 1530 O O . LEU A 1 202 ? 12.214 -4.948 4.341 1.00 91.75 202 LEU A O 1
ATOM 1534 N N . ALA A 1 203 ? 11.249 -5.465 6.299 1.00 89.50 203 ALA A N 1
ATOM 1535 C CA . ALA A 1 203 ? 11.388 -6.911 6.128 1.00 89.50 203 ALA A CA 1
ATOM 1536 C C . ALA A 1 203 ? 10.582 -7.409 4.914 1.00 89.50 203 ALA A C 1
ATOM 1538 O O . ALA A 1 203 ? 11.081 -8.189 4.103 1.00 89.50 203 ALA A O 1
ATOM 1539 N N . THR A 1 204 ? 9.363 -6.896 4.751 1.00 88.00 204 THR A N 1
ATOM 1540 C CA . THR A 1 204 ? 8.466 -7.210 3.631 1.00 88.00 204 THR A CA 1
ATOM 1541 C C . THR A 1 204 ? 9.018 -6.682 2.302 1.00 88.00 204 THR A C 1
ATOM 1543 O O . THR A 1 204 ? 9.095 -7.428 1.328 1.00 88.00 204 THR A O 1
ATOM 1546 N N . ALA A 1 205 ? 9.502 -5.439 2.265 1.00 93.38 205 ALA A N 1
ATOM 1547 C CA . ALA A 1 205 ? 10.161 -4.861 1.095 1.00 93.38 205 ALA A CA 1
ATOM 1548 C C . ALA A 1 205 ? 11.436 -5.634 0.712 1.00 93.38 205 ALA A C 1
ATOM 1550 O O . ALA A 1 205 ? 11.658 -5.905 -0.469 1.00 93.38 205 ALA A O 1
ATOM 1551 N N . SER A 1 206 ? 12.231 -6.054 1.706 1.00 93.94 206 SER A N 1
ATOM 1552 C CA . SER A 1 206 ? 13.441 -6.873 1.518 1.00 93.94 206 SER A CA 1
ATOM 1553 C C . SER A 1 206 ? 13.116 -8.240 0.919 1.00 93.94 206 SER A C 1
ATOM 1555 O O . SER A 1 206 ? 13.840 -8.725 0.052 1.00 93.94 206 SER A O 1
ATOM 1557 N N . LEU A 1 207 ? 12.005 -8.855 1.334 1.00 92.31 207 LEU A N 1
ATOM 1558 C CA . LEU A 1 207 ? 11.523 -10.093 0.727 1.00 92.31 207 LEU A CA 1
ATOM 1559 C C . LEU A 1 207 ? 11.148 -9.878 -0.750 1.00 92.31 207 LEU A C 1
ATOM 1561 O O . LEU A 1 207 ? 11.440 -10.727 -1.589 1.00 92.31 207 LEU A O 1
ATOM 1565 N N . GLY A 1 208 ? 10.561 -8.725 -1.080 1.00 92.31 208 GLY A N 1
ATOM 1566 C CA . GLY A 1 208 ? 10.246 -8.338 -2.457 1.00 92.31 208 GLY A CA 1
ATOM 1567 C C . GLY A 1 208 ? 11.504 -8.169 -3.299 1.00 92.31 208 GLY A C 1
ATOM 1568 O O . GLY A 1 208 ? 11.575 -8.706 -4.401 1.00 92.31 208 GLY A O 1
ATOM 1569 N N . LEU A 1 209 ? 12.526 -7.507 -2.749 1.00 94.25 209 LEU A N 1
ATOM 1570 C CA . LEU A 1 209 ? 13.839 -7.383 -3.383 1.00 94.25 209 LEU A CA 1
ATOM 1571 C C . LEU A 1 209 ? 14.458 -8.755 -3.649 1.00 94.25 209 LEU A C 1
ATOM 1573 O O . LEU A 1 209 ? 14.876 -9.020 -4.770 1.00 94.25 209 LEU A O 1
ATOM 1577 N N . ALA A 1 210 ? 14.434 -9.659 -2.666 1.00 93.88 210 ALA A N 1
ATOM 1578 C CA . ALA A 1 210 ? 14.941 -11.017 -2.841 1.00 93.88 210 ALA A CA 1
ATOM 1579 C C . ALA A 1 210 ? 14.236 -11.753 -3.994 1.00 93.88 210 ALA A C 1
ATOM 1581 O O . ALA A 1 210 ? 14.897 -12.423 -4.784 1.00 93.88 210 ALA A O 1
ATOM 1582 N N . VAL A 1 211 ? 12.911 -11.605 -4.129 1.00 92.19 211 VAL A N 1
ATOM 1583 C CA . VAL A 1 211 ? 12.157 -12.171 -5.261 1.00 92.19 211 VAL A CA 1
ATOM 1584 C C . VAL A 1 211 ? 12.619 -11.575 -6.592 1.00 92.19 211 VAL A C 1
ATOM 1586 O O . VAL A 1 211 ? 12.826 -12.334 -7.536 1.00 92.19 211 VAL A O 1
ATOM 1589 N N . VAL A 1 212 ? 12.794 -10.252 -6.682 1.00 91.75 212 VAL A N 1
ATOM 1590 C CA . VAL A 1 212 ? 13.239 -9.588 -7.921 1.00 91.75 212 VAL A CA 1
ATOM 1591 C C . VAL A 1 212 ? 14.645 -10.043 -8.323 1.00 91.75 212 VAL A C 1
ATOM 1593 O O . VAL A 1 212 ? 14.847 -10.440 -9.467 1.00 91.75 212 VAL A O 1
ATOM 1596 N N . GLU A 1 213 ? 15.581 -10.090 -7.377 1.00 91.75 213 GLU A N 1
ATOM 1597 C CA . GLU A 1 213 ? 16.950 -10.577 -7.601 1.00 91.75 213 GLU A CA 1
ATOM 1598 C C . GLU A 1 213 ? 16.973 -12.050 -8.050 1.00 91.75 213 GLU A C 1
ATOM 1600 O O . GLU A 1 213 ? 17.678 -12.435 -8.986 1.00 91.75 213 GLU A O 1
ATOM 1605 N N . LEU A 1 214 ? 16.149 -12.902 -7.429 1.00 91.19 214 LEU A N 1
ATOM 1606 C CA . LEU A 1 214 ? 16.008 -14.304 -7.833 1.00 91.19 214 LEU A CA 1
ATOM 1607 C C . LEU A 1 214 ? 15.429 -14.439 -9.248 1.00 91.19 214 LEU A C 1
ATOM 1609 O O . LEU A 1 214 ? 15.860 -15.322 -9.992 1.00 91.19 214 LEU A O 1
ATOM 1613 N N . LEU A 1 215 ? 14.476 -13.581 -9.629 1.00 89.44 215 LEU A N 1
ATOM 1614 C CA . LEU A 1 215 ? 13.909 -13.556 -10.979 1.00 89.44 215 LEU A CA 1
ATOM 1615 C C . LEU A 1 215 ? 14.945 -13.165 -12.038 1.00 89.44 215 LEU A C 1
ATOM 1617 O O . LEU A 1 215 ? 14.899 -13.727 -13.131 1.00 89.44 215 LEU A O 1
ATOM 1621 N N . GLU A 1 216 ? 15.877 -12.260 -11.725 1.00 87.56 216 GLU A N 1
ATOM 1622 C CA . GLU A 1 216 ? 16.971 -11.907 -12.639 1.00 87.56 216 GLU A CA 1
ATOM 1623 C C . GLU A 1 216 ? 17.956 -13.054 -12.848 1.00 87.56 216 GLU A C 1
ATOM 1625 O O . GLU A 1 216 ? 18.328 -13.356 -13.981 1.00 87.56 216 GLU A O 1
ATOM 1630 N N . ILE A 1 217 ? 18.385 -13.704 -11.764 1.00 87.88 217 ILE A N 1
ATOM 1631 C CA . ILE A 1 217 ? 19.438 -14.722 -11.835 1.00 87.88 217 ILE A CA 1
ATOM 1632 C C . ILE A 1 217 ? 18.884 -16.046 -12.372 1.00 87.88 217 ILE A C 1
ATOM 1634 O O . ILE A 1 217 ? 19.469 -16.674 -13.259 1.00 87.88 217 ILE A O 1
ATOM 1638 N N . ARG A 1 218 ? 17.784 -16.535 -11.784 1.00 89.81 218 ARG A N 1
ATOM 1639 C CA . ARG A 1 218 ? 17.169 -17.820 -12.138 1.00 89.81 218 ARG A CA 1
ATOM 1640 C C . ARG A 1 218 ? 15.704 -17.854 -11.685 1.00 89.81 218 ARG A C 1
ATOM 1642 O O . ARG A 1 218 ? 15.448 -18.251 -10.548 1.00 89.81 218 ARG A O 1
ATOM 1649 N N . PRO A 1 219 ? 14.726 -17.602 -12.577 1.00 87.50 219 PRO A N 1
ATOM 1650 C CA . PRO A 1 219 ? 13.306 -17.532 -12.216 1.00 87.50 219 PRO A CA 1
ATOM 1651 C C . PRO A 1 219 ? 12.775 -18.748 -11.446 1.00 87.50 219 PRO A C 1
ATOM 1653 O O . PRO A 1 219 ? 11.970 -18.611 -10.529 1.00 87.50 219 PRO A O 1
ATOM 1656 N N . ALA A 1 220 ? 13.272 -19.949 -11.764 1.00 89.44 220 ALA A N 1
ATOM 1657 C CA . ALA A 1 220 ? 12.895 -21.176 -11.066 1.00 89.44 220 ALA A CA 1
ATOM 1658 C C . ALA A 1 220 ? 13.274 -21.172 -9.571 1.00 89.44 220 ALA A C 1
ATOM 1660 O O . ALA A 1 220 ? 12.629 -21.854 -8.784 1.00 89.44 220 ALA A O 1
ATOM 1661 N N . ALA A 1 221 ? 14.286 -20.403 -9.154 1.00 89.00 221 ALA A N 1
ATOM 1662 C CA . ALA A 1 221 ? 14.732 -20.338 -7.764 1.00 89.00 221 ALA A CA 1
ATOM 1663 C C . ALA A 1 221 ? 13.741 -19.602 -6.845 1.00 89.00 221 ALA A C 1
ATOM 1665 O O . ALA A 1 221 ? 13.768 -19.824 -5.637 1.00 89.00 221 ALA A O 1
ATOM 1666 N N . VAL A 1 222 ? 12.807 -18.813 -7.393 1.00 87.69 222 VAL A N 1
ATOM 1667 C CA . VAL A 1 222 ? 11.720 -18.193 -6.612 1.00 87.69 222 VAL A CA 1
ATOM 1668 C C . VAL A 1 222 ? 10.879 -19.254 -5.892 1.00 87.69 222 VAL A C 1
ATOM 1670 O O . VAL A 1 222 ? 10.427 -19.017 -4.773 1.00 87.69 222 VAL A O 1
ATOM 1673 N N . ILE A 1 223 ? 10.736 -20.461 -6.462 1.00 91.06 223 ILE A N 1
ATOM 1674 C CA . ILE A 1 223 ? 9.997 -21.554 -5.811 1.00 91.06 223 ILE A CA 1
ATOM 1675 C C . ILE A 1 223 ? 10.644 -21.994 -4.490 1.00 91.06 223 ILE A C 1
ATOM 1677 O O . ILE A 1 223 ? 9.947 -22.411 -3.569 1.00 91.06 223 ILE A O 1
ATOM 1681 N N . LEU A 1 224 ? 11.967 -21.851 -4.363 1.00 90.12 224 LEU A N 1
ATOM 1682 C CA . LEU A 1 224 ? 12.696 -22.185 -3.140 1.00 90.12 224 LEU A CA 1
ATOM 1683 C C . LEU A 1 224 ? 12.403 -21.184 -2.019 1.00 90.12 224 LEU A C 1
ATOM 1685 O O . LEU A 1 224 ? 12.493 -21.555 -0.853 1.00 90.12 224 LEU A O 1
ATOM 1689 N N . LEU A 1 225 ? 12.011 -19.949 -2.358 1.00 89.00 225 LEU A N 1
ATOM 1690 C CA . LEU A 1 225 ? 11.610 -18.923 -1.394 1.00 89.00 225 LEU A CA 1
ATOM 1691 C C . LEU A 1 225 ? 10.186 -19.153 -0.862 1.00 89.00 225 LEU A C 1
ATOM 1693 O O . LEU A 1 225 ? 9.857 -18.702 0.233 1.00 89.00 225 LEU A O 1
ATOM 1697 N N . VAL A 1 226 ? 9.353 -19.910 -1.585 1.00 86.38 226 VAL A N 1
ATOM 1698 C CA . VAL A 1 226 ? 7.988 -20.239 -1.144 1.00 86.38 226 VAL A CA 1
ATOM 1699 C C . VAL A 1 226 ? 8.019 -21.009 0.174 1.00 86.38 226 VAL A C 1
ATOM 1701 O O . VAL A 1 226 ? 7.270 -20.675 1.084 1.00 86.38 226 VAL A O 1
ATOM 1704 N N . VAL A 1 227 ? 8.913 -21.992 0.314 1.00 87.56 227 VAL A N 1
ATOM 1705 C CA . VAL A 1 227 ? 9.022 -22.826 1.524 1.00 87.56 227 VAL A CA 1
ATOM 1706 C C . VAL A 1 227 ? 9.290 -22.000 2.794 1.00 87.56 227 VAL A C 1
ATOM 1708 O O . VAL A 1 227 ? 8.482 -22.102 3.718 1.00 87.56 227 VAL A O 1
ATOM 1711 N N . PRO A 1 228 ? 10.350 -21.170 2.890 1.00 87.12 228 PRO A N 1
ATOM 1712 C CA . PRO A 1 228 ? 10.607 -20.372 4.085 1.00 87.12 228 PRO A CA 1
ATOM 1713 C C . PRO A 1 228 ? 9.540 -19.299 4.320 1.00 87.12 228 PRO A C 1
ATOM 1715 O O . PRO A 1 228 ? 9.185 -19.064 5.469 1.00 87.12 228 PRO A O 1
ATOM 1718 N N . VAL A 1 229 ? 8.974 -18.686 3.273 1.00 84.25 229 VAL A N 1
ATOM 1719 C CA . VAL A 1 229 ? 7.886 -17.701 3.430 1.00 84.25 229 VAL A CA 1
ATOM 1720 C C . VAL A 1 229 ? 6.638 -18.355 4.016 1.00 84.25 229 VAL A C 1
ATOM 1722 O O . VAL A 1 229 ? 6.060 -17.846 4.976 1.00 84.25 229 VAL A O 1
ATOM 1725 N N . VAL A 1 230 ? 6.246 -19.511 3.479 1.00 82.44 230 VAL A N 1
ATOM 1726 C CA . VAL A 1 230 ? 5.108 -20.291 3.972 1.00 82.44 230 VAL A CA 1
ATOM 1727 C C . VAL A 1 230 ? 5.377 -20.781 5.392 1.00 82.44 230 VAL A C 1
ATOM 1729 O O . VAL A 1 230 ? 4.511 -20.631 6.249 1.00 82.44 230 VAL A O 1
ATOM 1732 N N . ALA A 1 231 ? 6.577 -21.289 5.680 1.00 82.38 231 ALA A N 1
ATOM 1733 C CA . ALA A 1 231 ? 6.963 -21.709 7.024 1.00 82.38 231 ALA A CA 1
ATOM 1734 C C . ALA A 1 231 ? 6.897 -20.546 8.023 1.00 82.38 231 ALA A C 1
ATOM 1736 O O . ALA A 1 231 ? 6.261 -20.688 9.063 1.00 82.38 231 ALA A O 1
ATOM 1737 N N . CYS A 1 232 ? 7.470 -19.383 7.699 1.00 78.44 232 CYS A N 1
ATOM 1738 C CA . CYS A 1 232 ? 7.357 -18.177 8.519 1.00 78.44 232 CYS A CA 1
ATOM 1739 C C . CYS A 1 232 ? 5.894 -17.796 8.744 1.00 78.44 232 CYS A C 1
ATOM 1741 O O . CYS A 1 232 ? 5.508 -17.558 9.881 1.00 78.44 232 CYS A O 1
ATOM 1743 N N . ALA A 1 233 ? 5.057 -17.805 7.703 1.00 74.38 233 ALA A N 1
ATOM 1744 C CA . ALA A 1 233 ? 3.631 -17.521 7.840 1.00 74.38 233 ALA A CA 1
ATOM 1745 C C . ALA A 1 233 ? 2.916 -18.530 8.759 1.00 74.38 233 ALA A C 1
ATOM 1747 O O . ALA A 1 233 ? 2.090 -18.127 9.576 1.00 74.38 233 ALA A O 1
ATOM 1748 N N . PHE A 1 234 ? 3.244 -19.823 8.667 1.00 77.69 234 PHE A N 1
ATOM 1749 C CA . PHE A 1 234 ? 2.706 -20.868 9.545 1.00 77.69 234 PHE A CA 1
ATOM 1750 C C . PHE A 1 234 ? 3.172 -20.711 10.993 1.00 77.69 234 PHE A C 1
ATOM 1752 O O . PHE A 1 234 ? 2.336 -20.698 11.893 1.00 77.69 234 PHE A O 1
ATOM 1759 N N . PHE A 1 235 ? 4.476 -20.552 11.231 1.00 76.12 235 PHE A N 1
ATOM 1760 C CA . PHE A 1 235 ? 5.022 -20.341 12.574 1.00 76.12 235 PHE A CA 1
ATOM 1761 C C . PHE A 1 235 ? 4.462 -19.076 13.209 1.00 76.12 235 PHE A C 1
ATOM 1763 O O . PHE A 1 235 ? 4.136 -19.065 14.392 1.00 76.12 235 PHE A O 1
ATOM 1770 N N . PHE A 1 236 ? 4.304 -18.022 12.417 1.00 67.75 236 PHE A N 1
ATOM 1771 C CA . PHE A 1 236 ? 3.766 -16.764 12.891 1.00 67.75 236 PHE A CA 1
ATOM 1772 C C . PHE A 1 236 ? 2.271 -16.859 13.198 1.00 67.75 236 PHE A C 1
ATOM 1774 O O . PHE A 1 236 ? 1.840 -16.362 14.235 1.00 67.75 236 PHE A O 1
ATOM 1781 N N . ARG A 1 237 ? 1.486 -17.570 12.372 1.00 70.00 237 ARG A N 1
ATOM 1782 C CA . ARG A 1 237 ? 0.088 -17.898 12.694 1.00 70.00 237 ARG A CA 1
ATOM 1783 C C . ARG A 1 237 ? -0.025 -18.724 13.970 1.00 70.00 237 ARG A C 1
ATOM 1785 O O . ARG A 1 237 ? -0.793 -18.346 14.844 1.00 70.00 237 ARG A O 1
ATOM 1792 N N . GLY A 1 238 ? 0.779 -19.777 14.113 1.00 66.31 238 GLY A N 1
ATOM 1793 C CA . GLY A 1 238 ? 0.796 -20.603 15.322 1.00 66.31 238 GLY A CA 1
ATOM 1794 C C . GLY A 1 238 ? 1.180 -19.804 16.569 1.00 66.31 238 GLY A C 1
ATOM 1795 O O . GLY A 1 238 ? 0.535 -19.929 17.606 1.00 66.31 238 GLY A O 1
ATOM 1796 N N . TYR A 1 239 ? 2.170 -18.914 16.461 1.00 62.91 239 TYR A N 1
ATOM 1797 C CA . TYR A 1 239 ? 2.551 -18.007 17.545 1.00 62.91 239 TYR A CA 1
ATOM 1798 C C . TYR A 1 239 ? 1.424 -17.025 17.912 1.00 62.91 239 TYR A C 1
ATOM 1800 O O . TYR A 1 239 ? 1.228 -16.737 19.092 1.00 62.91 239 TYR A O 1
ATOM 1808 N N . MET A 1 240 ? 0.665 -16.530 16.927 1.00 63.25 240 MET A N 1
ATOM 1809 C CA . MET A 1 240 ? -0.493 -15.659 17.161 1.00 63.25 240 MET A CA 1
ATOM 1810 C C . MET A 1 240 ? -1.665 -16.405 17.816 1.00 63.25 240 MET A C 1
ATOM 1812 O O . MET A 1 240 ? -2.170 -15.943 18.836 1.00 63.25 240 MET A O 1
ATOM 1816 N N . GLU A 1 241 ? -2.044 -17.582 17.312 1.00 63.81 241 GLU A N 1
ATOM 1817 C CA . GLU A 1 241 ? -3.115 -18.412 17.892 1.00 63.81 241 GLU A CA 1
ATOM 1818 C C . GLU A 1 241 ? -2.792 -18.831 19.335 1.00 63.81 241 GLU A C 1
ATOM 1820 O O . GLU A 1 241 ? -3.637 -18.759 20.229 1.00 63.81 241 GLU A O 1
ATOM 1825 N N . GLN A 1 242 ? -1.536 -19.199 19.598 1.00 58.06 242 GLN A N 1
ATOM 1826 C CA . GLN A 1 242 ? -1.073 -19.567 20.935 1.00 58.06 242 GLN A CA 1
ATOM 1827 C C . GLN A 1 242 ? -1.076 -18.377 21.911 1.00 58.06 242 GLN A C 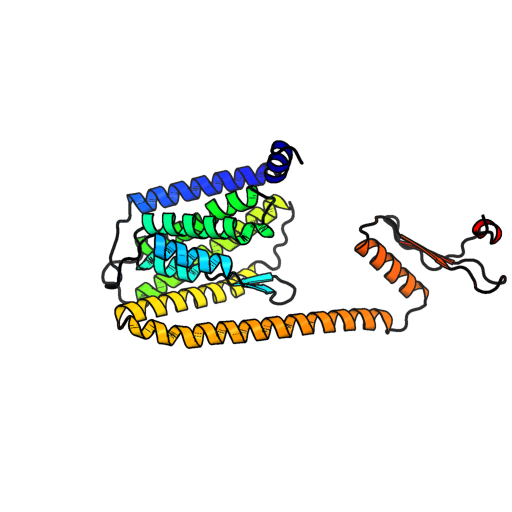1
ATOM 1829 O O . GLN A 1 242 ? -1.163 -18.560 23.129 1.00 58.06 242 GLN A O 1
ATOM 1834 N N . ARG A 1 243 ? -0.975 -17.147 21.397 1.00 58.12 243 ARG A N 1
ATOM 1835 C CA . ARG A 1 243 ? -0.958 -15.927 22.204 1.00 58.12 243 ARG A CA 1
ATOM 1836 C C . ARG A 1 243 ? -2.358 -15.436 22.560 1.00 58.12 243 ARG A C 1
ATOM 1838 O O . ARG A 1 243 ? -2.553 -15.061 23.713 1.00 58.12 243 ARG A O 1
ATOM 1845 N N . GLU A 1 244 ? -3.323 -15.505 21.641 1.00 59.28 244 GLU A N 1
ATOM 1846 C CA . GLU A 1 244 ? -4.733 -15.205 21.954 1.00 59.28 244 GLU A CA 1
ATOM 1847 C C . GLU A 1 244 ? -5.247 -16.097 23.094 1.00 59.28 244 GLU A C 1
ATOM 1849 O O . GLU A 1 244 ? -5.924 -15.628 24.010 1.00 59.28 244 GLU A O 1
ATOM 1854 N N . GLN A 1 245 ? -4.839 -17.371 23.105 1.00 59.66 245 GLN A N 1
ATOM 1855 C CA . GLN A 1 245 ? -5.152 -18.294 24.198 1.00 59.66 245 GLN A CA 1
ATOM 1856 C C . GLN A 1 245 ? -4.551 -17.845 25.539 1.00 59.66 245 GLN A C 1
ATOM 1858 O O . GLN A 1 245 ? -5.208 -17.967 26.572 1.00 59.66 245 GLN A O 1
ATOM 1863 N N . ARG A 1 246 ? -3.328 -17.293 25.550 1.00 56.06 246 ARG A N 1
ATOM 1864 C CA . ARG A 1 246 ? -2.699 -16.778 26.779 1.00 56.06 246 ARG A CA 1
ATOM 1865 C C . ARG A 1 246 ? -3.375 -15.513 27.298 1.00 56.06 246 ARG A C 1
ATOM 1867 O O . ARG A 1 246 ? -3.600 -15.438 28.499 1.00 56.06 246 ARG A O 1
ATOM 1874 N N . GLU A 1 247 ? -3.735 -14.570 26.428 1.00 60.12 247 GLU A N 1
ATOM 1875 C CA . GLU A 1 247 ? -4.442 -13.343 26.834 1.00 60.12 247 GLU A CA 1
ATOM 1876 C C . GLU A 1 247 ? -5.844 -13.653 27.387 1.00 60.12 247 GLU A C 1
ATOM 1878 O O . GLU A 1 247 ? -6.269 -13.041 28.365 1.00 60.12 247 GLU A O 1
ATOM 1883 N N . HIS A 1 248 ? -6.534 -14.664 26.845 1.00 56.88 248 HIS A N 1
ATOM 1884 C CA . HIS A 1 248 ? -7.811 -15.131 27.392 1.00 56.88 248 HIS A CA 1
ATOM 1885 C C . HIS A 1 248 ? -7.653 -15.742 28.793 1.00 56.88 248 HIS A C 1
ATOM 1887 O O . HIS A 1 248 ? -8.439 -15.445 29.691 1.00 56.88 248 HIS A O 1
ATOM 1893 N N . VAL A 1 249 ? -6.614 -16.558 29.006 1.00 61.69 249 VAL A N 1
ATOM 1894 C CA . VAL A 1 249 ? -6.315 -17.136 30.326 1.00 61.69 249 VAL A CA 1
ATOM 1895 C C . VAL A 1 249 ? -5.910 -16.050 31.320 1.00 61.69 249 VAL A C 1
ATOM 1897 O O . VAL A 1 249 ? -6.375 -16.078 32.452 1.00 61.69 249 VAL A O 1
ATOM 1900 N N . GLU A 1 250 ? -5.101 -15.073 30.911 1.00 65.00 250 GLU A N 1
ATOM 1901 C CA . GLU A 1 250 ? -4.664 -13.961 31.760 1.00 65.00 250 GLU A CA 1
ATOM 1902 C C . GLU A 1 250 ? -5.840 -13.051 32.149 1.00 65.00 250 GLU A C 1
ATOM 1904 O O . GLU A 1 250 ? -5.961 -12.693 33.316 1.00 65.00 250 GLU A O 1
ATOM 1909 N N . PHE A 1 251 ? -6.782 -12.791 31.234 1.00 63.66 251 PHE A N 1
ATOM 1910 C CA . PHE A 1 251 ? -8.034 -12.082 31.526 1.00 63.66 251 PHE A CA 1
ATOM 1911 C C . PHE A 1 251 ? -8.947 -12.854 32.490 1.00 63.66 251 PHE A C 1
ATOM 1913 O O . PHE A 1 251 ? -9.505 -12.270 33.422 1.00 63.66 251 PHE A O 1
ATOM 1920 N N . LEU A 1 252 ? -9.095 -14.170 32.302 1.00 70.31 252 LEU A N 1
ATOM 1921 C CA . LEU A 1 252 ? -9.845 -15.022 33.230 1.00 70.31 252 LEU A CA 1
ATOM 1922 C C . LEU A 1 252 ? -9.175 -15.067 34.608 1.00 70.31 252 LEU A C 1
ATOM 1924 O O . LEU A 1 252 ? -9.863 -15.047 35.627 1.00 70.31 252 LEU A O 1
ATOM 1928 N N . TYR A 1 253 ? -7.842 -15.085 34.650 1.00 57.47 253 TYR A N 1
ATOM 1929 C CA . TYR A 1 253 ? -7.070 -15.082 35.886 1.00 57.47 253 TYR A CA 1
ATOM 1930 C C . TYR A 1 253 ? -7.129 -13.722 36.589 1.00 57.47 253 TYR A C 1
ATOM 1932 O O . TYR A 1 253 ? -7.285 -13.694 37.801 1.00 57.47 253 TYR A O 1
ATOM 1940 N N . GLU A 1 254 ? -7.075 -12.598 35.866 1.00 64.38 254 GLU A N 1
ATOM 1941 C CA . GLU A 1 254 ? -7.310 -11.252 36.412 1.00 64.38 254 GLU A CA 1
ATOM 1942 C C . GLU A 1 254 ? -8.747 -11.095 36.923 1.00 64.38 254 GLU A C 1
ATOM 1944 O O . GLU A 1 254 ? -8.945 -10.556 38.009 1.00 64.38 254 GLU A O 1
ATOM 1949 N N . SER A 1 255 ? -9.736 -11.639 36.208 1.00 59.72 255 SER A N 1
ATOM 1950 C CA . SER A 1 255 ? -11.140 -11.656 36.642 1.00 59.72 255 SER A CA 1
ATOM 1951 C C . SER A 1 255 ? -11.328 -12.504 37.908 1.00 59.72 255 SER A C 1
ATOM 1953 O O . SER A 1 255 ? -11.963 -12.066 38.867 1.00 59.72 255 SER A O 1
ATOM 1955 N N . MET A 1 256 ? -10.712 -13.691 37.974 1.00 56.12 256 MET A N 1
ATOM 1956 C CA . MET A 1 256 ? -10.710 -14.515 39.188 1.00 56.12 256 MET A CA 1
ATOM 1957 C C . MET A 1 256 ? -9.929 -13.859 40.328 1.00 56.12 256 MET A C 1
ATOM 1959 O O . MET A 1 256 ? -10.361 -13.923 41.471 1.00 56.12 256 MET A O 1
ATOM 1963 N N . ARG A 1 257 ? -8.812 -13.182 40.049 1.00 53.12 257 ARG A N 1
ATOM 1964 C CA . ARG A 1 257 ? -7.972 -12.520 41.057 1.00 53.12 257 ARG A CA 1
ATOM 1965 C C . ARG A 1 257 ? -8.612 -11.248 41.613 1.00 53.12 257 ARG A C 1
ATOM 1967 O O . ARG A 1 257 ? -8.440 -10.976 42.796 1.00 53.12 257 ARG A O 1
ATOM 1974 N N . ALA A 1 258 ? -9.404 -10.536 40.810 1.00 58.06 258 ALA A N 1
ATOM 1975 C CA . ALA A 1 258 ? -10.309 -9.486 41.281 1.00 58.06 258 ALA A CA 1
ATOM 1976 C C . ALA A 1 258 ? -11.405 -10.044 42.210 1.00 58.06 258 ALA A C 1
ATOM 1978 O O . ALA A 1 258 ? -11.867 -9.344 43.103 1.00 58.06 258 ALA A O 1
ATOM 1979 N N . THR A 1 259 ? -11.757 -11.324 42.050 1.00 53.62 259 THR A N 1
ATOM 1980 C CA . THR A 1 259 ? -12.752 -12.022 42.882 1.00 53.62 259 THR A CA 1
ATOM 1981 C C . THR A 1 259 ? -12.134 -12.692 44.127 1.00 53.62 259 THR A C 1
ATOM 1983 O O . THR A 1 259 ? -12.816 -12.868 45.130 1.00 53.62 259 THR A O 1
ATOM 1986 N N . GLN A 1 260 ? -10.847 -13.068 44.097 1.00 45.78 260 GLN A N 1
ATOM 1987 C CA . GLN A 1 260 ? -10.180 -13.864 45.146 1.00 45.78 260 GLN A CA 1
ATOM 1988 C C . GLN A 1 260 ? -9.279 -13.069 46.107 1.00 45.78 260 GLN A C 1
ATOM 1990 O O . GLN A 1 260 ? -8.736 -13.642 47.053 1.00 45.78 260 GLN A O 1
ATOM 1995 N N . GLY A 1 261 ? -9.106 -11.762 45.911 1.00 45.97 261 GLY A N 1
ATOM 1996 C CA . GLY A 1 261 ? -8.455 -10.902 46.899 1.00 45.97 261 GLY A CA 1
ATOM 1997 C C . GLY A 1 261 ? -9.477 -10.403 47.911 1.00 45.97 261 GLY A C 1
ATOM 1998 O O . GLY A 1 261 ? -10.109 -9.400 47.622 1.00 45.97 261 GLY A O 1
ATOM 1999 N N . VAL A 1 262 ? -9.648 -11.115 49.034 1.00 54.81 262 VAL A N 1
ATOM 2000 C CA . VAL A 1 262 ? -10.578 -10.828 50.155 1.00 54.81 262 VAL A CA 1
ATOM 2001 C C . VAL A 1 262 ? -10.999 -9.348 50.235 1.00 54.81 262 VAL A C 1
ATOM 2003 O O . VAL A 1 262 ? -10.241 -8.539 50.774 1.00 54.81 262 VAL A O 1
ATOM 2006 N N . PRO A 1 263 ? -12.192 -8.978 49.730 1.00 49.97 263 PRO A N 1
ATOM 2007 C CA . PRO A 1 263 ? -12.765 -7.662 49.951 1.00 49.97 263 PRO A CA 1
ATOM 2008 C C . PRO A 1 263 ? -13.921 -7.766 50.950 1.00 49.97 263 PRO A C 1
ATOM 2010 O O . PRO A 1 263 ? -14.688 -8.730 50.940 1.00 49.97 263 PRO A O 1
ATOM 2013 N N . GLU A 1 264 ? -14.096 -6.744 51.783 1.00 62.69 264 GLU A N 1
ATOM 2014 C CA . GLU A 1 264 ? -15.381 -6.480 52.433 1.00 62.69 264 GLU A CA 1
ATOM 2015 C C . GLU A 1 264 ? -16.497 -6.618 51.381 1.00 62.69 264 GLU A C 1
ATOM 2017 O O . GLU A 1 264 ? -16.424 -6.001 50.318 1.00 62.69 264 GLU A O 1
ATOM 2022 N N . PHE A 1 265 ? -17.493 -7.467 51.646 1.00 60.81 265 PHE A N 1
ATOM 2023 C CA . PHE A 1 265 ? -18.579 -7.871 50.736 1.00 60.81 265 PHE A CA 1
ATOM 2024 C C . PHE A 1 265 ? -19.173 -6.712 49.899 1.00 60.81 265 PHE A C 1
ATOM 2026 O O . PHE A 1 265 ? -19.500 -6.899 48.728 1.00 60.81 265 PHE A O 1
ATOM 2033 N N . GLY A 1 266 ? -19.203 -5.487 50.439 1.00 63.47 266 GLY A N 1
ATOM 2034 C CA . GLY A 1 266 ? -19.634 -4.280 49.725 1.00 63.47 266 GLY A CA 1
ATOM 2035 C C . GLY A 1 266 ? -18.795 -3.877 48.506 1.00 63.47 266 GLY A C 1
ATOM 2036 O O . GLY A 1 266 ? -19.352 -3.418 47.511 1.00 63.47 266 GLY A O 1
ATOM 2037 N N . LEU A 1 267 ? -17.477 -4.096 48.515 1.00 65.88 267 LEU A N 1
ATOM 2038 C CA . LEU A 1 267 ? -16.614 -3.788 47.366 1.00 65.88 267 LEU A CA 1
ATOM 2039 C C . LEU A 1 267 ? -16.861 -4.749 46.195 1.00 65.88 267 LEU A C 1
ATOM 2041 O O . LEU A 1 267 ? -16.810 -4.331 45.038 1.00 65.88 267 LEU A O 1
ATOM 2045 N N . ALA A 1 268 ? -17.175 -6.017 46.481 1.00 72.19 268 ALA A N 1
ATOM 2046 C CA . ALA A 1 268 ? -17.533 -6.995 45.454 1.00 72.19 268 ALA A CA 1
ATOM 2047 C C . ALA A 1 268 ? -18.858 -6.622 44.764 1.00 72.19 268 ALA A C 1
ATOM 2049 O O . ALA A 1 268 ? -18.954 -6.666 43.536 1.00 72.19 268 ALA A O 1
ATOM 2050 N N . VAL A 1 269 ? -19.852 -6.179 45.543 1.00 76.62 269 VAL A N 1
ATOM 2051 C CA . VAL A 1 269 ? -21.133 -5.674 45.019 1.00 76.62 269 VAL A CA 1
ATOM 2052 C C . VAL A 1 269 ? -20.915 -4.425 44.157 1.00 76.62 269 VAL A C 1
ATOM 2054 O O . VAL A 1 269 ? -21.458 -4.336 43.056 1.00 76.62 269 VAL A O 1
ATOM 2057 N N . GLY A 1 270 ? -20.050 -3.503 44.593 1.00 78.62 270 GLY A N 1
ATOM 2058 C CA . GLY A 1 270 ? -19.673 -2.327 43.804 1.00 78.62 270 GLY A CA 1
ATOM 2059 C C . GLY A 1 270 ? -19.034 -2.682 42.459 1.00 78.62 270 GLY A C 1
ATOM 2060 O O . GLY A 1 270 ? -19.453 -2.183 41.412 1.00 78.62 270 GLY A O 1
ATOM 2061 N N . GLN A 1 271 ? -18.069 -3.605 42.453 1.00 80.75 271 GLN A N 1
ATOM 2062 C CA . GLN A 1 271 ? -17.430 -4.061 41.214 1.00 80.75 271 GLN A CA 1
ATOM 2063 C C . GLN A 1 271 ? -18.419 -4.740 40.260 1.00 80.75 271 GLN A C 1
ATOM 2065 O O . GLN A 1 271 ? -18.355 -4.505 39.049 1.00 80.75 271 GLN A O 1
ATOM 2070 N N . LEU A 1 272 ? -19.360 -5.530 40.786 1.00 82.81 272 LEU A N 1
ATOM 2071 C CA . LEU A 1 272 ? -20.411 -6.163 39.993 1.00 82.81 272 LEU A CA 1
ATOM 2072 C C . LEU A 1 272 ? -21.318 -5.122 39.318 1.00 82.81 272 LEU A C 1
ATOM 2074 O O . LEU A 1 272 ? -21.593 -5.239 38.124 1.00 82.81 272 LEU A O 1
ATOM 2078 N N . LEU A 1 273 ? -21.724 -4.074 40.041 1.00 84.75 273 LEU A N 1
ATOM 2079 C CA . LEU A 1 273 ? -22.532 -2.974 39.501 1.00 84.75 273 LEU A CA 1
ATOM 2080 C C . LEU A 1 273 ? -21.811 -2.223 38.378 1.00 84.75 273 LEU A C 1
ATOM 2082 O O . LEU A 1 273 ? -22.388 -1.969 37.318 1.00 84.75 273 LEU A O 1
ATOM 2086 N N . VAL A 1 274 ? -20.525 -1.918 38.571 1.00 82.00 2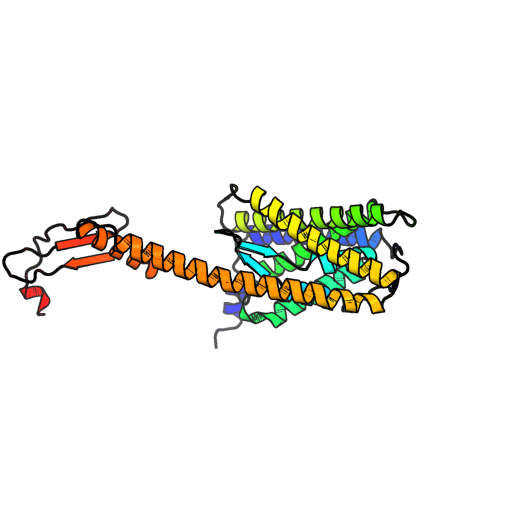74 VAL A N 1
ATOM 2087 C CA . VAL A 1 274 ? -19.702 -1.257 37.548 1.00 82.00 274 VAL A CA 1
ATOM 2088 C C . VAL A 1 274 ? -19.539 -2.147 36.314 1.00 82.00 274 VAL A C 1
ATOM 2090 O O . VAL A 1 274 ? -19.647 -1.658 35.183 1.00 82.00 274 VAL A O 1
ATOM 2093 N N . ALA A 1 275 ? -19.301 -3.447 36.506 1.00 82.44 275 ALA A N 1
ATOM 2094 C CA . ALA A 1 275 ? -19.183 -4.413 35.420 1.00 82.44 275 ALA A CA 1
ATOM 2095 C C . ALA A 1 275 ? -20.495 -4.546 34.632 1.00 82.44 275 ALA A C 1
ATOM 2097 O O . ALA A 1 275 ? -20.473 -4.464 33.403 1.00 82.44 275 ALA A O 1
ATOM 2098 N N . ALA A 1 276 ? -21.636 -4.661 35.318 1.00 81.94 276 ALA A N 1
ATOM 2099 C CA . ALA A 1 276 ? -22.961 -4.730 34.705 1.00 81.94 276 ALA A CA 1
ATOM 2100 C C . ALA A 1 276 ? -23.285 -3.463 33.899 1.00 81.94 276 ALA A C 1
ATOM 2102 O O . ALA A 1 276 ? -23.702 -3.557 32.743 1.00 81.94 276 ALA A O 1
ATOM 2103 N N . ARG A 1 277 ? -23.000 -2.276 34.455 1.00 86.00 277 ARG A N 1
ATOM 2104 C CA . ARG A 1 277 ? -23.188 -0.987 33.772 1.00 86.00 277 ARG A CA 1
ATOM 2105 C C . ARG A 1 277 ? -22.382 -0.907 32.473 1.00 86.00 277 ARG A C 1
ATOM 2107 O O . ARG A 1 277 ? -22.900 -0.483 31.442 1.00 86.00 277 ARG A O 1
ATOM 2114 N N . ARG A 1 278 ? -21.125 -1.367 32.500 1.00 78.19 278 ARG A N 1
ATOM 2115 C CA . ARG A 1 278 ? -20.248 -1.417 31.316 1.00 78.19 278 ARG A CA 1
ATOM 2116 C C . ARG A 1 278 ? -20.716 -2.438 30.280 1.00 78.19 278 ARG A C 1
ATOM 2118 O O . ARG A 1 278 ? -20.724 -2.119 29.093 1.00 78.19 278 ARG A O 1
ATOM 2125 N N . LEU A 1 279 ? -21.119 -3.633 30.715 1.00 82.44 279 LEU A N 1
ATOM 2126 C CA . LEU A 1 279 ? -21.629 -4.699 29.844 1.00 82.44 279 LEU A CA 1
ATOM 2127 C C . LEU A 1 279 ? -22.917 -4.285 29.125 1.00 82.44 279 LEU A C 1
ATOM 2129 O O . LEU A 1 279 ? -23.049 -4.510 27.924 1.00 82.44 279 LEU A O 1
ATOM 2133 N N . LEU A 1 280 ? -23.839 -3.644 29.843 1.00 77.81 280 LEU A N 1
ATOM 2134 C CA . LEU A 1 280 ? -25.155 -3.259 29.330 1.00 77.81 280 LEU A CA 1
ATOM 2135 C C . LEU A 1 280 ? -25.195 -1.842 28.743 1.00 77.81 280 LEU A C 1
ATOM 2137 O O . LEU A 1 280 ? -26.232 -1.429 28.232 1.00 77.81 280 LEU A O 1
ATOM 2141 N N . ARG A 1 281 ? -24.076 -1.103 28.793 1.00 77.12 281 ARG A N 1
ATOM 2142 C CA . ARG A 1 281 ? -23.989 0.323 28.423 1.00 77.12 281 ARG A CA 1
ATOM 2143 C C . ARG A 1 281 ? -25.075 1.175 29.092 1.00 77.12 281 ARG A C 1
ATOM 2145 O O . ARG A 1 281 ? -25.602 2.101 28.483 1.00 77.12 281 ARG A O 1
ATOM 2152 N N . ALA A 1 282 ? -25.423 0.834 30.327 1.00 76.12 282 ALA A N 1
ATOM 2153 C CA . ALA A 1 282 ? -26.401 1.573 31.107 1.00 76.12 282 ALA A CA 1
ATOM 2154 C C . ALA A 1 282 ? -25.740 2.802 31.748 1.00 76.12 282 ALA A C 1
ATOM 2156 O O . ALA A 1 282 ? -24.533 2.816 31.981 1.00 76.12 282 ALA A O 1
ATOM 2157 N N . GLU A 1 283 ? -26.514 3.837 32.056 1.00 76.81 283 GLU A N 1
ATOM 2158 C CA . GLU A 1 283 ? -26.018 4.984 32.836 1.00 76.81 283 GLU A CA 1
ATOM 2159 C C . GLU A 1 283 ? -26.106 4.724 34.348 1.00 76.81 283 GLU A C 1
ATOM 2161 O O . GLU A 1 283 ? -25.336 5.284 35.132 1.00 76.81 283 GLU A O 1
ATOM 2166 N N . TYR A 1 284 ? -26.989 3.804 34.740 1.00 82.00 284 TYR A N 1
ATOM 2167 C CA . TYR A 1 284 ? -27.363 3.518 36.117 1.00 82.00 284 TYR A CA 1
ATOM 2168 C C . TYR A 1 284 ? -27.487 2.009 36.350 1.00 82.00 284 TYR A C 1
ATOM 2170 O O . TYR A 1 284 ? -28.043 1.300 35.508 1.00 82.00 284 TYR A O 1
ATOM 2178 N N . ALA A 1 285 ? -26.974 1.525 37.481 1.00 82.69 285 ALA A N 1
ATOM 2179 C CA . ALA A 1 285 ? -27.159 0.152 37.941 1.00 82.69 285 ALA A CA 1
ATOM 2180 C C . ALA A 1 285 ? -27.354 0.119 39.463 1.00 82.69 285 ALA A C 1
ATOM 2182 O O . ALA A 1 285 ? -26.660 0.824 40.199 1.00 82.69 285 ALA A O 1
ATOM 2183 N N . GLU A 1 286 ? -28.268 -0.735 39.919 1.00 85.75 286 GLU A N 1
ATOM 2184 C CA . GLU A 1 286 ? -28.638 -0.891 41.325 1.00 85.75 286 GLU A CA 1
ATOM 2185 C C . GLU A 1 286 ? -28.778 -2.376 41.687 1.00 85.75 286 GLU A C 1
ATOM 2187 O O . GLU A 1 286 ? -29.230 -3.181 40.870 1.00 85.75 286 GLU A O 1
ATOM 2192 N N . ILE A 1 287 ? -28.375 -2.726 42.912 1.00 85.19 287 ILE A N 1
ATOM 2193 C CA . ILE A 1 287 ? -28.596 -4.032 43.536 1.00 85.19 287 ILE A CA 1
ATOM 2194 C C . ILE A 1 287 ? -29.206 -3.797 44.917 1.00 85.19 287 ILE A C 1
ATOM 2196 O O . ILE A 1 287 ? -28.644 -3.068 45.738 1.00 85.19 287 ILE A O 1
ATOM 2200 N N . LEU A 1 288 ? -30.327 -4.472 45.164 1.00 82.69 288 LEU A N 1
ATOM 2201 C CA . LEU A 1 288 ? -30.967 -4.568 46.467 1.00 82.69 288 LEU A CA 1
ATOM 2202 C C . LEU A 1 288 ? -30.713 -5.969 47.034 1.00 82.69 288 LEU A C 1
ATOM 2204 O O . LEU A 1 288 ? -31.046 -6.972 46.400 1.00 82.69 288 LEU A O 1
ATOM 2208 N N . LEU A 1 289 ? -30.098 -6.039 48.210 1.00 79.62 289 LEU A N 1
ATOM 2209 C CA . LEU A 1 289 ? -29.886 -7.277 48.945 1.00 79.62 289 LEU A CA 1
ATOM 2210 C C . LEU A 1 289 ? -30.979 -7.407 49.996 1.00 79.62 289 LEU A C 1
ATOM 2212 O O . LEU A 1 289 ? -31.046 -6.619 50.940 1.00 79.62 289 LEU A O 1
ATOM 2216 N N . LEU A 1 290 ? -31.827 -8.413 49.809 1.00 77.50 290 LEU A N 1
ATOM 2217 C CA . LEU A 1 290 ? -32.857 -8.762 50.772 1.00 77.50 290 LEU A CA 1
ATOM 2218 C C . LEU A 1 290 ? -32.239 -9.629 51.882 1.00 77.50 290 LEU A C 1
ATOM 2220 O O . LEU A 1 290 ? -31.489 -10.563 51.573 1.00 77.50 290 LEU A O 1
ATOM 2224 N N . PRO A 1 291 ? -32.523 -9.326 53.156 1.00 73.19 291 PRO A N 1
ATOM 2225 C CA . PRO A 1 291 ? -32.033 -10.099 54.287 1.00 73.19 291 PRO A CA 1
ATOM 2226 C C . PRO A 1 291 ? -32.663 -11.501 54.286 1.00 73.19 291 PRO A C 1
ATOM 2228 O O . PRO A 1 291 ? -33.794 -11.696 53.843 1.00 73.19 291 PRO A O 1
ATOM 2231 N N . ALA A 1 292 ? -31.929 -12.497 54.785 1.00 66.75 292 ALA A N 1
ATOM 2232 C CA . ALA A 1 292 ? -32.445 -13.864 54.936 1.00 66.75 292 ALA A CA 1
ATOM 2233 C C . ALA A 1 292 ? -33.283 -14.051 56.219 1.00 66.75 292 ALA A C 1
ATOM 2235 O O . ALA A 1 292 ? -33.950 -15.072 56.378 1.00 66.75 292 ALA A O 1
ATOM 2236 N N . SER A 1 293 ? -33.226 -13.083 57.134 1.00 63.94 293 SER A N 1
ATOM 2237 C CA . SER A 1 293 ? -33.904 -13.062 58.430 1.00 63.94 293 SER A CA 1
ATOM 2238 C C . SER A 1 293 ? -34.438 -11.659 58.708 1.00 63.94 293 SER A C 1
ATOM 2240 O O . SER A 1 293 ? -33.725 -10.695 58.449 1.00 63.94 293 SER A O 1
ATOM 2242 N N . ASP A 1 294 ? -35.635 -11.554 59.289 1.00 60.75 294 ASP A N 1
ATOM 2243 C CA . ASP A 1 294 ? -36.351 -10.284 59.539 1.00 60.75 294 ASP A CA 1
ATOM 2244 C C . ASP A 1 294 ? -35.635 -9.286 60.480 1.00 60.75 294 ASP A C 1
ATOM 2246 O O . ASP A 1 294 ? -36.120 -8.174 60.669 1.00 60.75 294 ASP A O 1
ATOM 2250 N N . ASP A 1 295 ? -34.503 -9.662 61.081 1.00 59.38 295 ASP A N 1
ATOM 2251 C CA . ASP A 1 295 ? -33.753 -8.827 62.035 1.00 59.38 295 ASP A CA 1
ATOM 2252 C C . ASP A 1 295 ? -32.800 -7.818 61.359 1.00 59.38 295 ASP A C 1
ATOM 2254 O O . ASP A 1 295 ? -32.413 -6.829 61.981 1.00 59.38 295 ASP A O 1
ATOM 2258 N N . ASP A 1 296 ? -32.432 -8.038 60.090 1.00 61.00 296 ASP A N 1
ATOM 2259 C CA . ASP A 1 296 ? -31.555 -7.139 59.328 1.00 61.00 296 ASP A CA 1
ATOM 2260 C C . ASP A 1 296 ? -32.359 -6.336 58.299 1.00 61.00 296 ASP A C 1
ATOM 2262 O O . ASP A 1 296 ? -33.231 -6.867 57.620 1.00 61.00 296 ASP A O 1
ATOM 2266 N N . GLY A 1 297 ? -32.051 -5.046 58.146 1.00 69.19 297 GLY A N 1
ATOM 2267 C CA . GLY A 1 297 ? -32.646 -4.209 57.100 1.00 69.19 297 GLY A CA 1
ATOM 2268 C C . GLY A 1 297 ? -32.069 -4.515 55.707 1.00 69.19 297 GLY A C 1
ATOM 2269 O O . GLY A 1 297 ? -30.912 -4.929 55.594 1.00 69.19 297 GLY A O 1
ATOM 2270 N N . PRO A 1 298 ? -32.829 -4.286 54.621 1.00 77.25 298 PRO A N 1
ATOM 2271 C CA . PRO A 1 298 ? -32.324 -4.466 53.266 1.00 77.25 298 PRO A CA 1
ATOM 2272 C C . PRO A 1 298 ? -31.178 -3.499 52.972 1.00 77.25 298 PRO A C 1
ATOM 2274 O O . PRO A 1 298 ? -31.192 -2.336 53.383 1.00 77.25 298 PRO A O 1
ATOM 2277 N N . LEU A 1 299 ? -30.180 -3.988 52.238 1.00 80.88 299 LEU A N 1
ATOM 2278 C CA . LEU A 1 299 ? -29.005 -3.207 51.864 1.00 80.88 299 LEU A CA 1
ATOM 2279 C C . LEU A 1 299 ? -29.077 -2.830 50.392 1.00 80.88 299 LEU A C 1
ATOM 2281 O O . LEU A 1 299 ? -29.240 -3.683 49.518 1.00 80.88 299 LEU A O 1
ATOM 2285 N N . ARG A 1 300 ? -28.887 -1.545 50.112 1.00 81.81 300 ARG A N 1
ATOM 2286 C CA . ARG A 1 300 ? -28.897 -0.990 48.766 1.00 81.81 300 ARG A CA 1
ATOM 2287 C C . ARG A 1 300 ? -27.493 -0.591 48.334 1.00 81.81 300 ARG A C 1
ATOM 2289 O O . ARG A 1 300 ? -26.743 0.039 49.082 1.00 81.81 300 ARG A O 1
ATOM 2296 N N . SER A 1 301 ? -27.142 -0.950 47.102 1.00 85.06 301 SER A N 1
ATOM 2297 C CA . SER A 1 301 ? -25.915 -0.504 46.442 1.00 85.06 301 SER A CA 1
ATOM 2298 C C . SER A 1 301 ? -26.220 0.055 45.055 1.00 85.06 301 SER A C 1
ATOM 2300 O O . SER A 1 301 ? -26.969 -0.545 44.285 1.00 85.06 301 SER A O 1
ATOM 2302 N N . VAL A 1 302 ? -25.625 1.201 44.726 1.00 82.88 302 VAL A N 1
ATOM 2303 C CA . VAL A 1 302 ? -25.910 1.983 43.517 1.00 82.88 302 VAL A CA 1
ATOM 2304 C C . VAL A 1 302 ? -24.612 2.431 42.848 1.00 82.88 302 VAL A C 1
ATOM 2306 O O . VAL A 1 302 ? -23.687 2.897 43.513 1.00 82.88 302 VAL A O 1
ATOM 2309 N N . SER A 1 303 ? -24.569 2.351 41.514 1.00 82.25 303 SER A N 1
ATOM 2310 C CA . SER A 1 303 ? -23.513 2.936 40.680 1.00 82.25 303 SER A CA 1
ATOM 2311 C C . SER A 1 303 ? -24.126 3.814 39.583 1.00 82.25 303 SER A C 1
ATOM 2313 O O . SER A 1 303 ? -24.821 3.322 38.689 1.00 82.25 303 SER A O 1
ATOM 2315 N N . GLY A 1 304 ? -23.865 5.126 39.646 1.00 79.19 304 GLY A N 1
ATOM 2316 C CA . GLY A 1 304 ? -24.423 6.133 38.733 1.00 79.19 304 GLY A CA 1
ATOM 2317 C C . GLY A 1 304 ? -23.427 7.237 38.358 1.00 79.19 304 GLY A C 1
ATOM 2318 O O . GLY A 1 304 ? -22.223 7.103 38.580 1.00 79.19 304 GLY A O 1
ATOM 2319 N N . ALA A 1 305 ? -23.916 8.315 37.737 1.00 64.50 305 ALA A N 1
ATOM 2320 C CA . ALA A 1 305 ? -23.113 9.505 37.417 1.00 64.50 305 ALA A CA 1
ATOM 2321 C C . ALA A 1 305 ? -22.853 10.398 38.647 1.00 64.50 305 ALA A C 1
ATOM 2323 O O . ALA A 1 305 ? -21.864 11.124 38.678 1.00 64.50 305 ALA A O 1
ATOM 2324 N N . GLU A 1 306 ? -23.722 10.316 39.658 1.00 57.78 306 GLU A N 1
ATOM 2325 C CA . GLU A 1 306 ? -23.651 11.113 40.891 1.00 57.78 306 GLU A CA 1
ATOM 2326 C C . GLU A 1 306 ? -22.740 10.500 41.970 1.00 57.78 306 GLU A C 1
ATOM 2328 O O . GLU A 1 306 ? -22.449 11.154 42.968 1.00 57.78 306 GLU A O 1
ATOM 2333 N N . GLY A 1 307 ? -22.248 9.273 41.766 1.00 66.88 307 GLY A N 1
ATOM 2334 C CA . GLY A 1 307 ? -21.332 8.598 42.686 1.00 66.88 307 GLY A CA 1
ATOM 2335 C C . GLY A 1 307 ? -21.613 7.104 42.847 1.00 66.88 307 GLY A C 1
ATOM 2336 O O . GLY A 1 307 ? -22.438 6.520 42.136 1.00 66.88 307 GLY A O 1
ATOM 2337 N N . GLU A 1 308 ? -20.894 6.497 43.790 1.00 74.00 308 GLU A N 1
ATOM 2338 C CA . GLU A 1 308 ? -21.083 5.115 44.233 1.00 74.00 308 GLU A CA 1
ATOM 2339 C C . GLU A 1 308 ? -21.559 5.116 45.688 1.00 74.00 308 GLU A C 1
ATOM 2341 O O . GLU A 1 308 ? -20.977 5.785 46.542 1.00 74.00 308 GLU A O 1
ATOM 2346 N N . LEU A 1 309 ? -22.625 4.366 45.958 1.00 72.12 309 LEU A N 1
ATOM 2347 C CA . LEU A 1 309 ? -23.153 4.104 47.295 1.00 72.12 309 LEU A CA 1
ATOM 2348 C C . LEU A 1 309 ? -23.142 2.593 47.489 1.00 72.12 309 LEU A C 1
ATOM 2350 O O . LEU A 1 309 ? -23.725 1.870 46.684 1.00 72.12 309 LEU A O 1
ATOM 2354 N N . LEU A 1 310 ? -22.454 2.114 48.522 1.00 77.19 310 LEU A N 1
ATOM 2355 C CA . LEU A 1 310 ? -22.267 0.688 48.777 1.00 77.19 310 LEU A CA 1
ATOM 2356 C C . LEU A 1 310 ? -22.848 0.332 50.141 1.00 77.19 310 LEU A C 1
ATOM 2358 O O . LEU A 1 310 ? -22.511 0.971 51.134 1.00 77.19 310 LEU A O 1
ATOM 2362 N N . MET A 1 311 ? -23.669 -0.719 50.177 1.00 72.69 311 MET A N 1
ATOM 2363 C CA . MET A 1 311 ? -24.176 -1.353 51.402 1.00 72.69 311 MET A CA 1
ATOM 2364 C C . MET A 1 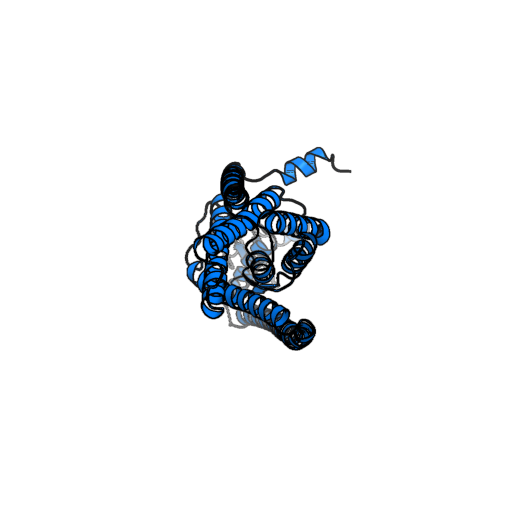311 ? -24.869 -0.387 52.366 1.00 72.69 311 MET A C 1
ATOM 2366 O O . MET A 1 311 ? -24.684 -0.470 53.579 1.00 72.69 311 MET A O 1
ATOM 2370 N N . HIS A 1 312 ? -25.659 0.542 51.830 1.00 72.25 312 HIS A N 1
ATOM 2371 C CA . HIS A 1 312 ? -26.403 1.479 52.658 1.00 72.25 312 HIS A CA 1
ATOM 2372 C C . HIS A 1 312 ? -27.731 0.841 53.104 1.00 72.25 312 HIS A C 1
ATOM 2374 O O . HIS A 1 312 ? -28.405 0.249 52.257 1.00 72.25 312 HIS A O 1
ATOM 2380 N N . PRO A 1 313 ? -28.132 0.945 54.385 1.00 72.69 313 PRO A N 1
ATOM 2381 C CA . PRO A 1 313 ? -29.456 0.512 54.825 1.00 72.69 313 PRO A CA 1
ATOM 2382 C C . PRO A 1 313 ? -30.549 1.265 54.064 1.00 72.69 313 PRO A C 1
ATOM 2384 O O . PRO A 1 313 ? -30.488 2.494 53.958 1.00 72.69 313 PRO A O 1
ATOM 2387 N N . GLU A 1 314 ? -31.530 0.532 53.540 1.00 68.31 314 GLU A N 1
ATOM 2388 C CA . GLU A 1 314 ? -32.693 1.095 52.857 1.00 68.31 314 GLU A CA 1
ATOM 2389 C C . GLU A 1 314 ? -33.866 1.197 53.842 1.00 68.31 314 GLU A C 1
ATOM 2391 O O . GLU A 1 314 ? -34.548 0.217 54.130 1.00 68.31 314 GLU A O 1
ATOM 2396 N N . GLU A 1 315 ? -34.120 2.400 54.363 1.00 59.53 315 GLU A N 1
ATOM 2397 C CA . GLU A 1 315 ? -35.160 2.652 55.380 1.00 59.53 315 GLU A CA 1
ATOM 2398 C C . GLU A 1 315 ? -36.604 2.530 54.847 1.00 59.53 315 GLU A C 1
ATOM 2400 O O . GLU A 1 315 ? -37.556 2.606 55.621 1.00 59.53 315 GLU A O 1
ATOM 2405 N N . ARG A 1 316 ? -36.793 2.378 53.528 1.00 56.44 316 ARG A N 1
ATOM 2406 C CA . ARG A 1 316 ? -38.112 2.440 52.869 1.00 56.44 316 ARG A CA 1
ATOM 2407 C C . ARG A 1 316 ? -38.653 1.117 52.348 1.00 56.44 316 ARG A C 1
ATOM 2409 O O . ARG A 1 316 ? -39.780 1.102 51.870 1.00 56.44 316 ARG A O 1
ATOM 2416 N N . PHE A 1 317 ? -37.893 0.032 52.419 1.00 50.41 317 PHE A N 1
ATOM 2417 C CA . PHE A 1 317 ? -38.334 -1.233 51.841 1.00 50.41 317 PHE A CA 1
ATOM 2418 C C . PHE A 1 317 ? -39.102 -2.048 52.890 1.00 50.41 317 PHE A C 1
ATOM 2420 O O . PHE A 1 317 ? -38.503 -2.647 53.784 1.00 50.41 317 PHE A O 1
ATOM 2427 N N . ALA A 1 318 ? -40.433 -2.060 52.802 1.00 53.25 318 ALA A N 1
ATOM 2428 C CA . ALA A 1 318 ? -41.253 -2.977 53.586 1.00 53.25 318 ALA A CA 1
ATOM 2429 C C . ALA A 1 318 ? -41.331 -4.328 52.849 1.00 53.25 318 ALA A C 1
ATOM 2431 O O . ALA A 1 318 ? -41.651 -4.342 51.659 1.00 53.25 318 ALA A O 1
ATOM 2432 N N . PRO A 1 319 ? -41.083 -5.474 53.509 1.00 47.62 319 PRO A N 1
ATOM 2433 C CA . PRO A 1 319 ? -41.126 -6.791 52.862 1.00 47.62 319 PRO A CA 1
ATOM 2434 C C . PRO A 1 319 ? -42.482 -7.122 52.207 1.00 47.62 319 PRO A C 1
ATOM 2436 O O . PRO A 1 319 ? -42.538 -7.953 51.302 1.00 47.62 319 PRO A O 1
ATOM 2439 N N . GLU A 1 320 ? -43.562 -6.435 52.595 1.00 50.25 320 GLU A N 1
ATOM 2440 C CA . GLU A 1 320 ? -44.890 -6.550 51.975 1.00 50.25 320 GLU A CA 1
ATOM 2441 C C . GLU A 1 320 ? -44.947 -6.032 50.522 1.00 50.25 320 GLU A C 1
ATOM 2443 O O . GLU A 1 320 ? -45.775 -6.503 49.745 1.00 50.25 320 GLU A O 1
ATOM 2448 N N . GLU A 1 321 ? -44.054 -5.123 50.110 1.00 46.91 321 GLU A N 1
ATOM 2449 C CA . GLU A 1 321 ? -44.045 -4.556 48.749 1.00 46.91 321 GLU A CA 1
ATOM 2450 C C . GLU A 1 321 ? -43.475 -5.516 47.690 1.00 46.91 321 GLU A C 1
ATOM 2452 O O . GLU A 1 321 ? -43.735 -5.348 46.502 1.00 46.91 321 GLU A O 1
ATOM 2457 N N . ALA A 1 322 ? -42.738 -6.556 48.098 1.00 46.16 322 ALA A N 1
ATOM 2458 C CA . ALA A 1 322 ? -42.176 -7.559 47.187 1.00 46.16 322 ALA A CA 1
ATOM 2459 C C . ALA A 1 322 ? -43.158 -8.695 46.829 1.00 46.16 322 ALA A C 1
ATOM 2461 O O . ALA A 1 322 ? -42.841 -9.537 45.988 1.00 46.16 322 ALA A O 1
ATOM 2462 N N . ALA A 1 323 ? -44.329 -8.744 47.476 1.00 40.81 323 ALA A N 1
ATOM 2463 C CA . ALA A 1 323 ? -45.350 -9.776 47.274 1.00 40.81 323 ALA A CA 1
ATOM 2464 C C . ALA A 1 323 ? -46.546 -9.317 46.408 1.00 40.81 323 ALA A C 1
ATOM 2466 O O . ALA A 1 323 ? -47.522 -10.064 46.290 1.00 40.81 323 ALA A O 1
ATOM 2467 N N . ALA A 1 324 ? -46.475 -8.124 45.807 1.00 35.25 324 ALA A N 1
ATOM 2468 C CA . ALA A 1 324 ? -47.465 -7.576 44.871 1.00 35.25 324 ALA A CA 1
ATOM 2469 C C . ALA A 1 324 ? -46.954 -7.609 43.422 1.00 35.25 324 ALA A C 1
ATOM 2471 O O . ALA A 1 324 ? -47.779 -7.897 42.523 1.00 35.25 324 ALA A O 1
#

pLDDT: mean 78.2, std 16.48, range [33.97, 98.0]

Radius of gyration: 28.0 Å; chains: 1; bounding box: 72×40×81 Å